Protein AF-A0A535WV19-F1 (afdb_monomer_lite)

Radius of gyration: 25.33 Å; chains: 1; bounding box: 98×72×49 Å

Foldseek 3Di:
DDDDDDDDDCPDPVVVVVVVVVVVVVCVVVCVVVVVVVVLLVVQLVQLVVLLVVVQVVVVPDDDDDDDDPDRQDWDPQLSVQSSVLLSLLLVQCVQCQPVVSLVVVQFQWQADPPDQKTKTARPVLLQDPCASPSNRFGIWMWGQDPVGTGTFKTKHFHNDAPDDHDCSNPVSWDWDKDQFFKAQPPPRHGYQGALGGPDDDPPRNHAHDVRTHGDIGGIMWMATSWDAVSGRTDPDGDSVCVVVRVVVVVVD

Secondary structure (DSSP, 8-state):
------------HHHHHHHHHHHHHHHHHHHHHHHHHHHHHHHHHHHHHHHHHHHHHHTT-SPP---S-----PPPHHHHHHHHHHHHHHHHHHGGGGSHHHHHHTT-EESS-TTSSEEEEE-GGGSSSS-TT-GGG-SEEEEEEETTEEEEEEEEEE-SSTT-PPP-TTGGGS--B--S-EEEETTT--EEEESS--SS--TT-SSS--TTEEEEPPPPEEEEESS--TT-TT-S---TTTHHHHHHHHTT-

pLDDT: mean 76.53, std 22.88, range [31.27, 98.69]

Sequence (253 aa):
MSGAAYSHLPIGSWSRRAFLAGFVVLIAVSGVSAGWAASIELSAQQRLIAADQHAVASTHQAPATGHAGSTPISVTAAQLEAAARLYEQTMAAVVTYRDLRAAVAAGYQPMEPPDLEIVHYVNRSYFGDADILKPQHVQSLIYYNSPKGPVLIGAMYIMPRWGMPGPEIGGALTSWHHHDDLCFDKKTNMVVAFAGLSIVDRPGWSRSCPPGTSKQDTPDMLHVWVIDNPNGPFDTDMDPADVPAIVANSARN

Structure (mmCIF, N/CA/C/O backbone):
data_AF-A0A535WV19-F1
#
_entry.id   AF-A0A535WV19-F1
#
loop_
_atom_site.group_PDB
_atom_site.id
_atom_site.type_symbol
_atom_site.label_atom_id
_atom_site.label_alt_id
_atom_site.label_comp_id
_atom_site.label_asym_id
_atom_site.label_entity_id
_atom_site.label_seq_id
_atom_site.pdbx_PDB_ins_code
_atom_site.Cartn_x
_atom_site.Cartn_y
_atom_site.Cartn_z
_atom_site.occupancy
_atom_site.B_iso_or_equiv
_atom_site.auth_seq_id
_atom_site.auth_comp_id
_atom_site.auth_asym_id
_atom_site.auth_atom_id
_atom_site.pdbx_PDB_model_num
ATOM 1 N N . MET A 1 1 ? -70.724 -39.597 30.070 1.00 40.59 1 MET A N 1
ATOM 2 C CA . MET A 1 1 ? -70.581 -38.837 28.806 1.00 40.59 1 MET A CA 1
ATOM 3 C C . MET A 1 1 ? -70.176 -37.431 29.232 1.00 40.59 1 MET A C 1
ATOM 5 O O . MET A 1 1 ? -70.927 -36.854 29.994 1.00 40.59 1 MET A O 1
ATOM 9 N N . SER A 1 2 ? -68.998 -36.866 28.992 1.00 39.97 2 SER A N 1
ATOM 10 C CA . SER A 1 2 ? -67.950 -37.098 27.999 1.00 39.97 2 SER A CA 1
ATOM 11 C C . SER A 1 2 ? -66.618 -36.606 28.589 1.00 39.97 2 SER A C 1
ATOM 13 O O . SER A 1 2 ? -66.600 -35.604 29.298 1.00 39.97 2 SER A O 1
ATOM 15 N N . GLY A 1 3 ? -65.522 -37.327 28.341 1.00 34.97 3 GLY A N 1
ATOM 16 C CA . GLY A 1 3 ? -64.183 -36.956 28.806 1.00 34.97 3 GLY A CA 1
ATOM 17 C C . GLY A 1 3 ? -63.540 -35.891 27.918 1.00 34.97 3 GLY A C 1
ATOM 18 O O . GLY A 1 3 ? -63.606 -35.984 26.694 1.00 34.97 3 GLY A O 1
ATOM 19 N N . ALA A 1 4 ? -62.901 -34.899 28.540 1.00 44.09 4 ALA A N 1
ATOM 20 C CA . ALA A 1 4 ? -61.990 -33.974 27.878 1.00 44.09 4 ALA A CA 1
ATOM 21 C C . ALA A 1 4 ? -60.609 -34.636 27.753 1.00 44.09 4 ALA A C 1
ATOM 23 O O . ALA A 1 4 ? -59.955 -34.929 28.754 1.00 44.09 4 ALA A O 1
ATOM 24 N N . ALA A 1 5 ? -60.179 -34.896 26.520 1.00 40.69 5 ALA A N 1
ATOM 25 C CA . ALA A 1 5 ? -58.838 -35.375 26.223 1.00 40.69 5 ALA A CA 1
ATOM 26 C C . ALA A 1 5 ? -57.856 -34.192 26.250 1.00 40.69 5 ALA A C 1
ATOM 28 O O . ALA A 1 5 ? -57.819 -33.385 25.325 1.00 40.69 5 ALA A O 1
ATOM 29 N N . TYR A 1 6 ? -57.051 -34.094 27.309 1.00 42.06 6 TYR A N 1
ATOM 30 C CA . TYR A 1 6 ? -55.829 -33.295 27.295 1.00 42.06 6 TYR A CA 1
ATOM 31 C C . TYR A 1 6 ? -54.696 -34.162 26.753 1.00 42.06 6 TYR A C 1
ATOM 33 O O . TYR A 1 6 ? -54.174 -35.018 27.464 1.00 42.06 6 TYR A O 1
ATOM 41 N N . SER A 1 7 ? -54.319 -33.943 25.497 1.00 42.56 7 SER A N 1
ATOM 42 C CA . SER A 1 7 ? -53.143 -34.549 24.872 1.00 42.56 7 SER A CA 1
ATOM 43 C C . SER A 1 7 ? -51.875 -33.983 25.514 1.00 42.56 7 SER A C 1
ATOM 45 O O . SER A 1 7 ? -51.453 -32.867 25.222 1.00 42.56 7 SER A O 1
ATOM 47 N N . HIS A 1 8 ? -51.264 -34.743 26.414 1.00 44.03 8 HIS A N 1
ATOM 48 C CA . HIS A 1 8 ? -49.944 -34.453 26.960 1.00 44.03 8 HIS A CA 1
ATOM 49 C C . HIS A 1 8 ? -48.899 -34.936 25.950 1.00 44.03 8 HIS A C 1
ATOM 51 O O . HIS A 1 8 ? -48.661 -36.132 25.805 1.00 44.03 8 HIS A O 1
ATOM 57 N N . LEU A 1 9 ? -48.289 -33.998 25.221 1.00 46.38 9 LEU A N 1
ATOM 58 C CA . LEU A 1 9 ? -47.102 -34.283 24.417 1.00 46.38 9 LEU A CA 1
ATOM 59 C C . LEU A 1 9 ? -45.943 -34.654 25.361 1.00 46.38 9 LEU A C 1
ATOM 61 O O . LEU A 1 9 ? -45.615 -33.854 26.244 1.00 46.38 9 LEU A O 1
ATOM 65 N N . PRO A 1 10 ? -45.279 -35.813 25.190 1.00 46.81 10 PRO A N 1
ATOM 66 C CA . PRO A 1 10 ? -44.112 -36.165 25.978 1.00 46.81 10 PRO A CA 1
ATOM 67 C C . PRO A 1 10 ? -42.907 -35.443 25.375 1.00 46.81 10 PRO A C 1
ATOM 69 O O . PRO A 1 10 ? -42.115 -36.015 24.630 1.00 46.81 10 PRO A O 1
ATOM 72 N N . ILE A 1 11 ? -42.764 -34.150 25.664 1.00 49.97 11 ILE A N 1
ATOM 73 C CA . ILE A 1 11 ? -41.527 -33.433 25.348 1.00 49.97 11 ILE A CA 1
ATOM 74 C C . ILE A 1 11 ? -40.492 -33.912 26.365 1.00 49.97 11 ILE A C 1
ATOM 76 O O . ILE A 1 11 ? -40.367 -33.374 27.466 1.00 49.97 11 ILE A O 1
ATOM 80 N N . GLY A 1 12 ? -39.799 -34.998 26.015 1.00 45.47 12 GLY A N 1
ATOM 81 C CA . GLY A 1 12 ? -38.768 -35.609 26.842 1.00 45.47 12 GLY A CA 1
ATOM 82 C C . GLY A 1 12 ? -37.718 -34.575 27.239 1.00 45.47 12 GLY A C 1
ATOM 83 O O . GLY A 1 12 ? -37.260 -33.790 26.405 1.00 45.47 12 GLY A O 1
ATOM 84 N N . SER A 1 13 ? -37.317 -34.586 28.511 1.00 53.62 13 SER A N 1
ATOM 85 C CA . SER A 1 13 ? -36.320 -33.684 29.115 1.00 53.62 13 SER A CA 1
ATOM 86 C C . SER A 1 13 ? -35.002 -33.586 28.329 1.00 53.62 13 SER A C 1
ATOM 88 O O . SER A 1 13 ? -34.291 -32.586 28.423 1.00 53.62 13 SER A O 1
ATOM 90 N N . TRP A 1 14 ? -34.712 -34.591 27.504 1.00 51.84 14 TRP A N 1
ATOM 91 C CA . TRP A 1 14 ? -33.588 -34.648 26.574 1.00 51.84 14 TRP A CA 1
ATOM 92 C C . TRP A 1 14 ? -33.659 -33.601 25.453 1.00 51.84 14 TRP A C 1
ATOM 94 O O . TRP A 1 14 ? -32.664 -32.941 25.165 1.00 51.84 14 TRP A O 1
ATOM 104 N N . SER A 1 15 ? -34.846 -33.367 24.886 1.00 46.47 15 SER A N 1
ATOM 105 C CA . SER A 1 15 ? -35.050 -32.361 23.833 1.00 46.47 15 SER A CA 1
ATOM 106 C C . SER A 1 15 ? -34.868 -30.933 24.366 1.00 46.47 15 SER A C 1
ATOM 108 O O . SER A 1 15 ? -34.185 -30.126 23.742 1.00 46.47 15 SER A O 1
ATOM 110 N N . ARG A 1 16 ? -35.343 -30.636 25.586 1.00 52.06 16 ARG A N 1
ATOM 111 C CA . ARG A 1 16 ? -35.094 -29.345 26.262 1.00 52.06 16 ARG A CA 1
ATOM 112 C C . ARG A 1 16 ? -33.609 -29.083 26.528 1.00 52.06 16 ARG A C 1
ATOM 114 O O . ARG A 1 16 ? -33.170 -27.946 26.395 1.00 52.06 16 ARG A O 1
ATOM 121 N N . ARG A 1 17 ? -32.832 -30.112 26.883 1.00 52.16 17 ARG A N 1
ATOM 122 C CA . ARG A 1 17 ? -31.381 -29.980 27.110 1.00 52.16 17 ARG A CA 1
ATOM 123 C C . ARG A 1 17 ? -30.605 -29.765 25.810 1.00 52.16 17 ARG A C 1
ATOM 125 O O . ARG A 1 17 ? -29.692 -28.949 25.801 1.00 52.16 17 ARG A O 1
ATOM 132 N N . ALA A 1 18 ? -31.002 -30.425 24.720 1.00 49.31 18 ALA A N 1
ATOM 133 C CA . ALA A 1 18 ? -30.397 -30.221 23.403 1.00 49.31 18 ALA A CA 1
ATOM 134 C C . ALA A 1 18 ? -30.664 -28.807 22.850 1.00 49.31 18 ALA A C 1
ATOM 136 O O . ALA A 1 18 ? -29.740 -28.159 22.362 1.00 49.31 18 ALA A O 1
ATOM 137 N N . PHE A 1 19 ? -31.888 -28.285 23.004 1.00 50.22 19 PHE A N 1
ATOM 138 C CA . PHE A 1 19 ? -32.216 -26.909 22.609 1.00 50.22 19 PHE A CA 1
ATOM 139 C C . PHE A 1 19 ? -31.490 -25.856 23.461 1.00 50.22 19 PHE A C 1
ATOM 141 O O . PHE A 1 19 ? -30.977 -24.885 22.913 1.00 50.22 19 PHE A O 1
ATOM 148 N N . LEU A 1 20 ? -31.383 -26.053 24.781 1.00 47.22 20 LEU A N 1
ATOM 149 C CA . LEU A 1 20 ? -30.646 -25.133 25.659 1.00 47.22 20 LEU A CA 1
ATOM 150 C C . LEU A 1 20 ? -29.132 -25.154 25.393 1.00 47.22 20 LEU A C 1
ATOM 152 O O . LEU A 1 20 ? -28.516 -24.094 25.373 1.00 47.22 20 LEU A O 1
ATOM 156 N N . ALA A 1 21 ? -28.534 -26.320 25.129 1.00 49.47 21 ALA A N 1
ATOM 157 C CA . ALA A 1 21 ? -27.118 -26.413 24.767 1.00 49.47 21 ALA A CA 1
ATOM 158 C C . ALA A 1 21 ? -26.826 -25.758 23.404 1.00 49.47 21 ALA A C 1
ATOM 160 O O . ALA A 1 21 ? -25.859 -25.010 23.284 1.00 49.47 21 ALA A O 1
ATOM 161 N N . GLY A 1 22 ? -27.690 -25.964 22.402 1.00 42.19 22 GLY A N 1
ATOM 162 C CA . GLY A 1 22 ? -27.565 -25.309 21.095 1.00 42.19 22 GLY A CA 1
ATOM 163 C C . GLY A 1 22 ? -27.702 -23.783 21.167 1.00 42.19 22 GLY A C 1
ATOM 164 O O . GLY A 1 22 ? -26.938 -23.068 20.523 1.00 42.19 22 GLY A O 1
ATOM 165 N N . PHE A 1 23 ? -28.617 -23.272 21.998 1.00 47.06 23 PHE A N 1
ATOM 166 C CA . PHE A 1 23 ? -28.815 -21.830 22.182 1.00 47.06 23 PHE A CA 1
ATOM 167 C C . PHE A 1 23 ? -27.664 -21.174 22.964 1.00 47.06 23 PHE A C 1
ATOM 169 O O . PHE A 1 23 ? -27.234 -20.080 22.615 1.00 47.06 23 PHE A O 1
ATOM 176 N N . VAL A 1 24 ? -27.105 -21.854 23.974 1.00 49.97 24 VAL A N 1
ATOM 177 C CA . VAL A 1 24 ? -25.932 -21.362 24.722 1.00 49.97 24 VAL A CA 1
ATOM 178 C C . VAL A 1 24 ? -24.674 -21.346 23.850 1.00 49.97 24 VAL A C 1
ATOM 180 O O . VAL A 1 24 ? -23.907 -20.390 23.927 1.00 49.97 24 VAL A O 1
ATOM 183 N N . VAL A 1 25 ? -24.480 -22.338 22.973 1.00 48.81 25 VAL A N 1
ATOM 184 C CA . VAL A 1 25 ? -23.368 -22.332 22.003 1.00 48.81 25 VAL A CA 1
ATOM 185 C C . VAL A 1 25 ? -23.534 -21.203 20.980 1.00 48.81 25 VAL A C 1
ATOM 187 O O . VAL A 1 25 ? -22.565 -20.505 20.702 1.00 48.81 25 VAL A O 1
ATOM 190 N N . LEU A 1 26 ? -24.748 -20.954 20.475 1.00 42.06 26 LEU A N 1
ATOM 191 C CA . LEU A 1 26 ? -25.014 -19.827 19.570 1.00 42.06 26 LEU A CA 1
ATOM 192 C C . LEU A 1 26 ? -24.778 -18.465 20.237 1.00 42.06 26 LEU A C 1
ATOM 194 O O . LEU A 1 26 ? -24.132 -17.619 19.627 1.00 42.06 26 LEU A O 1
ATOM 198 N N . ILE A 1 27 ? -25.221 -18.273 21.486 1.00 47.50 27 ILE A N 1
ATOM 199 C CA . ILE A 1 27 ? -24.971 -17.036 22.249 1.00 47.50 27 ILE A CA 1
ATOM 200 C C . ILE A 1 27 ? -23.475 -16.850 22.523 1.00 47.50 27 ILE A C 1
ATOM 202 O O . ILE A 1 27 ? -22.969 -15.735 22.415 1.00 47.50 27 ILE A O 1
ATOM 206 N N . ALA A 1 28 ? -22.755 -17.922 22.861 1.00 45.88 28 ALA A N 1
ATOM 207 C CA . ALA A 1 28 ? -21.318 -17.852 23.103 1.00 45.88 28 ALA A CA 1
ATOM 208 C C . ALA A 1 28 ? -20.550 -17.509 21.819 1.00 45.88 28 ALA A C 1
ATOM 210 O O . ALA A 1 28 ? -19.694 -16.633 21.845 1.00 45.88 28 ALA A O 1
ATOM 211 N N . VAL A 1 29 ? -20.893 -18.124 20.682 1.00 41.25 29 VAL A N 1
ATOM 212 C CA . VAL A 1 29 ? -20.266 -17.809 19.389 1.00 41.25 29 VAL A CA 1
ATOM 213 C C . VAL A 1 29 ? -20.592 -16.377 18.959 1.00 41.25 29 VAL A C 1
ATOM 215 O O . VAL A 1 29 ? -19.677 -15.642 18.605 1.00 41.25 29 VAL A O 1
ATOM 218 N N . SER A 1 30 ? -21.848 -15.926 19.070 1.00 46.84 30 SER A N 1
ATOM 219 C CA . SER A 1 30 ? -22.211 -14.543 18.733 1.00 46.84 30 SER A CA 1
ATOM 220 C C . SER A 1 30 ? -21.594 -13.519 19.684 1.00 46.84 30 SER A C 1
ATOM 222 O O . SER A 1 30 ? -21.212 -12.441 19.246 1.00 46.84 30 SER A O 1
ATOM 224 N N . GLY A 1 31 ? -21.479 -13.844 20.975 1.00 37.03 31 GLY A N 1
ATOM 225 C CA . GLY A 1 31 ? -20.869 -12.979 21.984 1.00 37.03 31 GLY A CA 1
ATOM 226 C C . GLY A 1 31 ? -19.357 -12.861 21.816 1.00 37.03 31 GLY A C 1
ATOM 227 O O . GLY A 1 31 ? -18.809 -11.779 21.996 1.00 37.03 31 GLY A O 1
ATOM 228 N N . VAL A 1 32 ? -18.69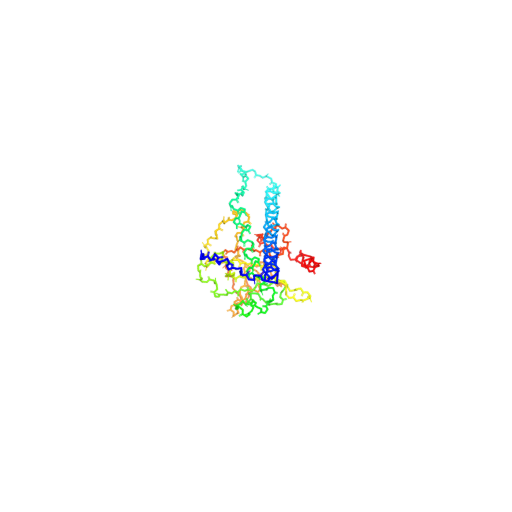0 -13.940 21.399 1.00 42.75 32 VAL A N 1
ATOM 229 C CA . VAL A 1 32 ? -17.279 -13.905 21.006 1.00 42.75 32 VAL A CA 1
ATOM 230 C C . VAL A 1 32 ? -17.132 -13.097 19.714 1.00 42.75 32 VAL A C 1
ATOM 232 O O . VAL A 1 32 ? -16.381 -12.137 19.709 1.00 42.75 32 VAL A O 1
ATOM 235 N N . SER A 1 33 ? -17.898 -13.351 18.652 1.00 42.03 33 SER A N 1
ATOM 236 C CA . SER A 1 33 ? -17.792 -12.556 17.415 1.00 42.03 33 SER A CA 1
ATOM 237 C C . SER A 1 33 ? -18.092 -11.064 17.618 1.00 42.03 33 SER A C 1
ATOM 239 O O . SER A 1 33 ? -17.344 -10.227 17.125 1.00 42.03 33 SER A O 1
ATOM 241 N N . ALA A 1 34 ? -19.140 -10.720 18.373 1.00 41.38 34 ALA A N 1
ATOM 242 C CA . ALA A 1 34 ? -19.488 -9.332 18.682 1.00 41.38 34 ALA A CA 1
ATOM 243 C C . ALA A 1 34 ? -18.487 -8.679 19.645 1.00 41.38 34 ALA A C 1
ATOM 245 O O . ALA A 1 34 ? -18.178 -7.504 19.494 1.00 41.38 34 ALA A O 1
ATOM 246 N N . GLY A 1 35 ? -17.953 -9.431 20.611 1.00 31.27 35 GLY A N 1
ATOM 247 C CA . GLY A 1 35 ? -16.924 -8.948 21.530 1.00 31.27 35 GLY A CA 1
ATOM 248 C C . GLY A 1 35 ? -15.586 -8.709 20.835 1.00 31.27 35 GLY A C 1
ATOM 249 O O . GLY A 1 35 ? -14.920 -7.724 21.132 1.00 31.27 35 GLY A O 1
ATOM 250 N N . TRP A 1 36 ? -15.216 -9.561 19.877 1.00 37.25 36 TRP A N 1
ATOM 251 C CA . TRP A 1 36 ? -14.055 -9.347 19.017 1.00 37.25 36 TRP A CA 1
ATOM 252 C C . TRP A 1 36 ? -14.283 -8.145 18.102 1.00 37.25 36 TRP A C 1
ATOM 254 O O . TRP A 1 36 ? -13.467 -7.240 18.133 1.00 37.25 36 TRP A O 1
ATOM 264 N N . ALA A 1 37 ? -15.410 -8.060 17.389 1.00 41.75 37 ALA A N 1
ATOM 265 C CA . ALA A 1 37 ? -15.728 -6.899 16.552 1.00 41.75 37 ALA A CA 1
ATOM 266 C C . ALA A 1 37 ? -15.704 -5.579 17.344 1.00 41.75 37 ALA A C 1
ATOM 268 O O . ALA A 1 37 ? -15.005 -4.655 16.954 1.00 41.75 37 ALA A O 1
ATOM 269 N N . ALA A 1 38 ? -16.356 -5.520 18.510 1.00 37.75 38 ALA A N 1
ATOM 270 C CA . ALA A 1 38 ? -16.349 -4.335 19.369 1.00 37.75 38 ALA A CA 1
ATOM 271 C C . ALA A 1 38 ? -14.953 -4.008 19.932 1.00 37.75 38 ALA A C 1
ATOM 273 O O . ALA A 1 38 ? -14.629 -2.844 20.151 1.00 37.75 38 ALA A O 1
ATOM 274 N N . SER A 1 39 ? -14.116 -5.021 20.179 1.00 37.19 39 SER A N 1
ATOM 275 C CA . SER A 1 39 ? -12.740 -4.820 20.653 1.00 37.19 39 SER A CA 1
ATOM 276 C C . SER A 1 39 ? -11.826 -4.310 19.541 1.00 37.19 39 SER A C 1
ATOM 278 O O . SER A 1 39 ? -10.978 -3.461 19.813 1.00 37.19 39 SER A O 1
ATOM 280 N N . ILE A 1 40 ? -11.999 -4.790 18.303 1.00 49.06 40 ILE A N 1
ATOM 281 C CA . ILE A 1 40 ? -11.241 -4.274 17.161 1.00 49.06 40 ILE A CA 1
ATOM 282 C C . ILE A 1 40 ? -11.731 -2.851 16.850 1.00 49.06 40 ILE A C 1
ATOM 284 O O . ILE A 1 40 ? -10.895 -1.954 16.837 1.00 49.06 40 ILE A O 1
ATOM 288 N N . GLU A 1 41 ? -13.049 -2.595 16.832 1.00 53.81 41 GLU A N 1
ATOM 289 C CA . GLU A 1 41 ? -13.636 -1.251 16.675 1.00 53.81 41 GLU A CA 1
ATOM 290 C C . GLU A 1 41 ? -13.100 -0.253 17.714 1.00 53.81 41 GLU A C 1
ATOM 292 O O . GLU A 1 41 ? -12.685 0.851 17.357 1.00 53.81 41 GLU A O 1
ATOM 297 N N . LEU A 1 42 ? -13.050 -0.637 18.995 1.00 52.00 42 LEU A N 1
ATOM 298 C CA . LEU A 1 42 ? -12.507 0.208 20.062 1.00 52.00 42 LEU A CA 1
ATOM 299 C C . LEU A 1 42 ? -10.998 0.436 19.889 1.00 52.00 42 LEU A C 1
ATOM 301 O O . LEU A 1 42 ? -10.517 1.550 20.094 1.00 52.00 42 LEU A O 1
ATOM 305 N N . SER A 1 43 ? -10.250 -0.593 19.480 1.00 54.41 43 SER A N 1
ATOM 306 C CA . SER A 1 43 ? -8.808 -0.488 19.240 1.00 54.41 43 SER A CA 1
ATOM 307 C C . SER A 1 43 ? -8.482 0.369 18.012 1.00 54.41 43 SER A C 1
ATOM 309 O O . SER A 1 43 ? -7.544 1.163 18.050 1.00 54.41 43 SER A O 1
ATOM 311 N N . ALA A 1 44 ? -9.287 0.276 16.951 1.00 55.50 44 ALA A N 1
ATOM 312 C CA . ALA A 1 44 ? -9.188 1.086 15.749 1.00 55.50 44 ALA A CA 1
ATOM 313 C C . ALA A 1 44 ? -9.540 2.540 16.067 1.00 55.50 44 ALA A C 1
ATOM 315 O O . ALA A 1 44 ? -8.779 3.439 15.722 1.00 55.50 44 ALA A O 1
ATOM 316 N N . GLN A 1 45 ? -10.621 2.785 16.815 1.00 58.00 45 GLN A N 1
ATOM 317 C CA . GLN A 1 45 ? -10.964 4.123 17.300 1.00 58.00 45 GLN A CA 1
ATOM 318 C C . GLN A 1 45 ? -9.852 4.717 18.166 1.00 58.00 45 GLN A C 1
ATOM 320 O O . GLN A 1 45 ? -9.472 5.863 17.954 1.00 58.00 45 GLN A O 1
ATOM 325 N N . GLN A 1 46 ? -9.278 3.956 19.101 1.00 60.09 46 GLN A N 1
ATOM 326 C CA . GLN A 1 46 ? -8.172 4.431 19.939 1.00 60.09 46 GLN A CA 1
ATOM 327 C C . GLN A 1 46 ? -6.913 4.749 19.124 1.00 60.09 46 GLN A C 1
ATOM 329 O O . GLN A 1 46 ? -6.267 5.761 19.385 1.00 60.09 46 GLN A O 1
ATOM 334 N N . ARG A 1 47 ? -6.584 3.936 18.115 1.00 60.50 47 ARG A N 1
ATOM 335 C CA . ARG A 1 47 ? -5.452 4.185 17.206 1.00 60.50 47 ARG A CA 1
ATOM 336 C C . ARG A 1 47 ? -5.679 5.394 16.312 1.00 60.50 47 ARG A C 1
ATOM 338 O O . ARG A 1 47 ? -4.750 6.157 16.093 1.00 60.50 47 ARG A O 1
ATOM 345 N N . LEU A 1 48 ? -6.901 5.594 15.829 1.00 61.25 48 LEU A N 1
ATOM 346 C CA . LEU A 1 48 ? -7.255 6.757 15.018 1.00 61.25 48 LEU A CA 1
ATOM 347 C C . LEU A 1 48 ? -7.299 8.039 15.852 1.00 61.25 48 LEU A C 1
ATOM 349 O O . LEU A 1 48 ? -6.878 9.082 15.373 1.00 61.25 48 LEU A O 1
ATOM 353 N N . ILE A 1 49 ? -7.726 7.965 17.114 1.00 58.72 49 ILE A N 1
ATOM 354 C CA . ILE A 1 49 ? -7.627 9.082 18.064 1.00 58.72 49 ILE A CA 1
ATOM 355 C C . ILE A 1 49 ? -6.156 9.393 18.379 1.00 58.72 49 ILE A C 1
ATOM 357 O O . ILE A 1 49 ? -5.784 10.559 18.461 1.00 58.72 49 ILE A O 1
ATOM 361 N N . ALA A 1 50 ? -5.300 8.377 18.526 1.00 59.66 50 ALA A N 1
ATOM 362 C CA . ALA A 1 50 ? -3.862 8.597 18.668 1.00 59.66 50 ALA A CA 1
ATOM 363 C C . ALA A 1 50 ? -3.266 9.233 17.396 1.00 59.66 50 ALA A C 1
ATOM 365 O O . ALA A 1 50 ? -2.510 10.195 17.495 1.00 59.66 50 ALA A O 1
ATOM 366 N N . ALA A 1 51 ? -3.659 8.770 16.206 1.00 55.81 51 ALA A N 1
ATOM 367 C CA . ALA A 1 51 ? -3.245 9.357 14.931 1.00 55.81 51 ALA A CA 1
ATOM 368 C C . ALA A 1 51 ? -3.729 10.811 14.765 1.00 55.81 51 ALA A C 1
ATOM 370 O O . ALA A 1 51 ? -2.961 11.646 14.301 1.00 55.81 51 ALA A O 1
ATOM 371 N N . ASP A 1 52 ? -4.943 11.153 15.213 1.00 54.25 52 ASP A N 1
ATOM 372 C CA . ASP A 1 52 ? -5.442 12.539 15.288 1.00 54.25 52 ASP A CA 1
ATOM 373 C C . ASP A 1 52 ? -4.533 13.407 16.177 1.00 54.25 52 ASP A C 1
ATOM 375 O O . ASP A 1 52 ? -4.099 14.487 15.777 1.00 54.25 52 ASP A O 1
ATOM 379 N N . GLN A 1 53 ? -4.127 12.896 17.344 1.00 50.50 53 GLN A N 1
ATOM 380 C CA . GLN A 1 53 ? -3.181 13.588 18.228 1.00 50.50 53 GLN A CA 1
ATOM 381 C C . GLN A 1 53 ? -1.795 13.776 17.585 1.00 50.50 53 GLN A C 1
ATOM 383 O O . GLN A 1 53 ? -1.172 14.824 17.776 1.00 50.50 53 GLN A O 1
ATOM 388 N N . HIS A 1 54 ? -1.327 12.804 16.796 1.00 48.78 54 HIS A N 1
ATOM 389 C CA . HIS A 1 54 ? -0.077 12.897 16.037 1.00 48.78 54 HIS A CA 1
ATOM 390 C C . HIS A 1 54 ? -0.175 13.865 14.848 1.00 48.78 54 HIS A C 1
ATOM 392 O O . HIS A 1 54 ? 0.729 14.676 14.661 1.00 48.78 54 HIS A O 1
ATOM 398 N N . ALA A 1 55 ? -1.280 13.866 14.099 1.00 44.69 55 ALA A N 1
ATOM 399 C CA . ALA A 1 55 ? -1.527 14.814 13.013 1.00 44.69 55 ALA A CA 1
ATOM 400 C C . ALA A 1 55 ? -1.555 16.264 13.527 1.00 44.69 55 ALA A C 1
ATOM 402 O O . ALA A 1 55 ? -0.944 17.150 12.927 1.00 44.69 55 ALA A O 1
ATOM 403 N N . VAL A 1 56 ? -2.173 16.503 14.690 1.00 42.34 56 VAL A N 1
ATOM 404 C CA . VAL A 1 56 ? -2.163 17.814 15.359 1.00 42.34 56 VAL A CA 1
ATOM 405 C C . VAL A 1 56 ? -0.746 18.198 15.811 1.00 42.34 56 VAL A C 1
ATOM 407 O O . VAL A 1 56 ? -0.340 19.347 15.616 1.00 42.34 56 VAL A O 1
ATOM 410 N N . ALA A 1 57 ? 0.045 17.256 16.340 1.00 38.06 57 ALA A N 1
ATOM 411 C CA . ALA A 1 57 ? 1.426 17.500 16.770 1.00 38.06 57 ALA A CA 1
ATOM 412 C C . ALA A 1 57 ? 2.397 17.802 15.609 1.00 38.06 57 ALA A C 1
ATOM 414 O O . ALA A 1 57 ? 3.238 18.694 15.738 1.00 38.06 57 ALA A O 1
ATOM 415 N N . SER A 1 58 ? 2.247 17.146 14.454 1.00 37.72 58 SER A N 1
ATOM 416 C CA . SER A 1 58 ? 3.062 17.386 13.248 1.00 37.72 58 SER A CA 1
ATOM 417 C C . SER A 1 58 ? 2.931 18.816 12.706 1.00 37.72 58 SER A C 1
ATOM 419 O O . SER A 1 58 ? 3.851 19.338 12.076 1.00 37.72 58 SER A O 1
ATOM 421 N N . THR A 1 59 ? 1.834 19.509 13.025 1.00 36.75 59 THR A N 1
ATOM 422 C CA . THR A 1 59 ? 1.628 20.932 12.699 1.00 36.75 59 THR A CA 1
ATOM 423 C C . THR A 1 59 ? 2.466 21.899 13.550 1.00 36.75 59 THR A C 1
ATOM 425 O O . THR A 1 59 ? 2.518 23.091 13.243 1.00 36.75 59 THR A O 1
ATOM 428 N N . HIS A 1 60 ? 3.138 21.429 14.608 1.00 34.44 60 HIS A N 1
ATOM 429 C CA . HIS A 1 60 ? 3.872 22.277 15.557 1.00 34.44 60 HIS A CA 1
ATOM 430 C C . HIS A 1 60 ? 5.406 22.241 15.426 1.00 34.44 60 HIS A C 1
ATOM 432 O O . HIS A 1 60 ? 6.085 22.889 16.224 1.00 34.44 60 HIS A O 1
ATOM 438 N N . GLN A 1 61 ? 5.971 21.577 14.407 1.00 33.53 61 GLN A N 1
ATOM 439 C CA . GLN A 1 61 ? 7.430 21.422 14.268 1.00 33.53 61 GLN A CA 1
ATOM 440 C C . GLN A 1 61 ? 8.074 22.117 13.051 1.00 33.53 61 GLN A C 1
ATOM 442 O O . GLN A 1 61 ? 9.181 21.759 12.654 1.00 33.53 61 GLN A O 1
ATOM 447 N N . ALA A 1 62 ? 7.444 23.154 12.490 1.00 31.89 62 ALA A N 1
ATOM 448 C CA . ALA A 1 62 ? 8.108 24.072 11.557 1.00 31.89 62 ALA A CA 1
ATOM 449 C C . ALA A 1 62 ? 8.451 25.401 12.267 1.00 31.89 62 ALA A C 1
ATOM 451 O O . ALA A 1 62 ? 7.564 25.994 12.889 1.00 31.89 62 ALA A O 1
ATOM 452 N N . PRO A 1 63 ? 9.695 25.923 12.190 1.00 36.16 63 PRO A N 1
ATOM 453 C CA . PRO A 1 63 ? 9.987 27.269 12.666 1.00 36.16 63 PRO A CA 1
ATOM 454 C C . PRO A 1 63 ? 9.217 28.278 11.810 1.00 36.16 63 PRO A C 1
ATOM 456 O O . PRO A 1 63 ? 9.345 28.310 10.587 1.00 36.16 63 PRO A O 1
ATOM 459 N N . ALA A 1 64 ? 8.405 29.091 12.476 1.00 42.38 64 ALA A N 1
ATOM 460 C CA . ALA A 1 64 ? 7.507 30.053 11.865 1.00 42.38 64 ALA A CA 1
ATOM 461 C C . ALA A 1 64 ? 8.239 31.139 11.053 1.00 42.38 64 ALA A C 1
ATOM 463 O O . ALA A 1 64 ? 8.974 31.957 11.606 1.00 42.38 64 ALA A O 1
ATOM 464 N N . THR A 1 65 ? 7.908 31.244 9.767 1.00 37.25 65 THR A N 1
ATOM 465 C CA . THR A 1 65 ? 7.782 32.534 9.078 1.00 37.25 65 THR A CA 1
ATOM 466 C C . THR A 1 65 ? 6.341 32.651 8.593 1.00 37.25 65 THR A C 1
ATOM 468 O O . THR A 1 65 ? 5.811 31.773 7.920 1.00 37.25 65 THR A O 1
ATOM 471 N N . GLY A 1 66 ? 5.657 33.681 9.089 1.00 39.12 66 GLY A N 1
ATOM 472 C CA . GLY A 1 66 ? 4.202 33.706 9.170 1.00 39.12 66 GLY A CA 1
ATOM 473 C C . GLY A 1 66 ? 3.463 33.720 7.836 1.00 39.12 66 GLY A C 1
ATOM 474 O O . GLY A 1 66 ? 3.864 34.410 6.911 1.00 39.12 66 GLY A O 1
ATOM 475 N N . HIS A 1 67 ? 2.309 33.055 7.822 1.00 33.88 67 HIS A N 1
ATOM 476 C CA . HIS A 1 67 ? 1.082 33.515 7.181 1.00 33.88 67 HIS A CA 1
ATOM 477 C C . HIS A 1 67 ? -0.132 32.859 7.867 1.00 33.88 67 HIS A C 1
ATOM 479 O O . HIS A 1 67 ? -0.090 31.704 8.268 1.00 33.88 67 HIS A O 1
ATOM 485 N N . ALA A 1 68 ? -1.163 33.683 8.062 1.00 38.94 68 ALA A N 1
ATOM 486 C CA . ALA A 1 68 ? -2.540 33.434 8.491 1.00 38.94 68 ALA A CA 1
ATOM 487 C C . ALA A 1 68 ? -3.006 31.986 8.780 1.00 38.94 68 ALA A C 1
ATOM 489 O O . ALA A 1 68 ? -3.115 31.164 7.881 1.00 38.94 68 ALA A O 1
ATOM 490 N N . GLY A 1 69 ? -3.472 31.778 10.019 1.00 39.41 69 GLY A N 1
ATOM 491 C CA . GLY A 1 69 ? -4.631 30.934 10.331 1.00 39.41 69 GLY A CA 1
ATOM 492 C C . GLY A 1 69 ? -4.505 29.442 10.033 1.00 39.41 69 GLY A C 1
ATOM 493 O O . GLY A 1 69 ? -5.202 28.933 9.160 1.00 39.41 69 GLY A O 1
ATOM 494 N N . SER A 1 70 ? -3.720 28.719 10.832 1.00 39.09 70 SER A N 1
ATOM 495 C CA . SER A 1 70 ? -3.842 27.263 10.933 1.00 39.09 70 SER A CA 1
ATOM 496 C C . SER A 1 70 ? -5.194 26.937 11.573 1.00 39.09 70 SER A C 1
ATOM 498 O O . SER A 1 70 ? -5.339 26.948 12.794 1.00 39.09 70 SER A O 1
ATOM 500 N N . THR A 1 71 ? -6.219 26.721 10.752 1.00 42.41 71 THR A N 1
ATOM 501 C CA . THR A 1 71 ? -7.461 26.112 11.235 1.00 42.41 71 THR A CA 1
ATOM 502 C C . THR A 1 71 ? -7.098 24.683 11.635 1.00 42.41 71 THR A C 1
ATOM 504 O O . THR A 1 71 ? -6.516 23.988 10.800 1.00 42.41 71 THR A O 1
ATOM 507 N N . PRO A 1 72 ? -7.362 24.238 12.877 1.00 51.34 72 PRO A N 1
ATOM 508 C CA . PRO A 1 72 ? -7.148 22.846 13.249 1.00 51.34 72 PRO A CA 1
ATOM 509 C C . PRO A 1 72 ? -7.877 21.967 12.238 1.00 51.34 72 PRO A C 1
ATOM 511 O O . PRO A 1 72 ? -9.067 22.182 11.991 1.00 51.34 72 PRO A O 1
ATOM 514 N N . ILE A 1 73 ? -7.170 21.021 11.623 1.00 60.97 73 ILE A N 1
ATOM 515 C CA . ILE A 1 73 ? -7.808 20.026 10.769 1.00 60.97 73 ILE A CA 1
ATOM 516 C C . ILE A 1 73 ? -8.659 19.164 11.699 1.00 60.97 73 ILE A C 1
ATOM 518 O O . ILE A 1 73 ? -8.145 18.306 12.403 1.00 60.97 73 ILE A O 1
ATOM 522 N N . SER A 1 74 ? -9.953 19.461 11.787 1.00 74.62 74 SER A N 1
ATOM 523 C CA . SER A 1 74 ? -10.857 18.739 12.674 1.00 74.62 74 SER A CA 1
ATOM 524 C C . SER A 1 74 ? -11.469 17.559 11.931 1.00 74.62 74 SER A C 1
ATOM 526 O O . SER A 1 74 ? -12.225 17.758 10.976 1.00 74.62 74 SER A O 1
ATOM 528 N N . VAL A 1 75 ? -11.178 16.345 12.390 1.00 86.88 75 VAL A N 1
ATOM 529 C CA . VAL A 1 75 ? -11.830 15.120 11.922 1.00 86.88 75 VAL A CA 1
ATOM 530 C C . VAL A 1 75 ? -13.248 15.063 12.491 1.00 86.88 75 VAL A C 1
ATOM 532 O O . VAL A 1 75 ? -13.461 15.171 13.699 1.00 86.88 75 VAL A O 1
ATOM 535 N N . THR A 1 76 ? -14.249 14.901 11.627 1.00 90.19 76 THR A N 1
ATOM 536 C CA . THR A 1 76 ? -15.641 14.733 12.069 1.00 90.19 76 THR A CA 1
ATOM 537 C C . THR A 1 76 ? -15.887 13.326 12.619 1.00 90.19 76 THR A C 1
ATOM 539 O O . THR A 1 76 ? -15.232 12.363 12.223 1.00 90.19 76 THR A O 1
ATOM 542 N N . ALA A 1 77 ? -16.900 13.162 13.475 1.00 90.88 77 ALA A N 1
ATOM 543 C CA . ALA A 1 77 ? -17.289 11.838 13.973 1.00 90.88 77 ALA A CA 1
ATOM 544 C C . ALA A 1 77 ? -17.643 10.855 12.838 1.00 90.88 77 ALA A C 1
ATOM 546 O O . ALA A 1 77 ? -17.303 9.679 12.917 1.00 90.88 77 ALA A O 1
ATOM 547 N N . ALA A 1 78 ? -18.271 11.344 11.762 1.00 92.38 78 ALA A N 1
ATOM 548 C CA . ALA A 1 78 ? -18.590 10.531 10.590 1.00 92.38 78 ALA A CA 1
ATOM 549 C C . ALA A 1 78 ? -17.329 10.075 9.836 1.00 92.38 78 ALA A C 1
ATOM 551 O O . ALA A 1 78 ? -17.268 8.933 9.39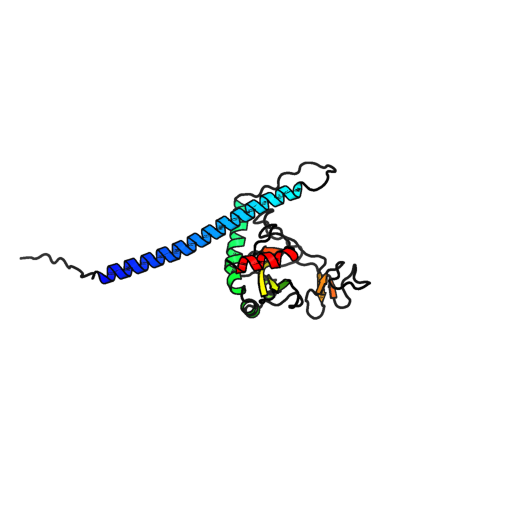1 1.00 92.38 78 ALA A O 1
ATOM 552 N N . GLN A 1 79 ? -16.315 10.940 9.728 1.00 93.69 79 GLN A N 1
ATOM 553 C CA . GLN A 1 79 ? -15.025 10.581 9.134 1.00 93.69 79 GLN A CA 1
ATOM 554 C C . GLN A 1 79 ? -14.273 9.555 9.983 1.00 93.69 79 GLN A C 1
ATOM 556 O O . GLN A 1 79 ? -13.758 8.577 9.447 1.00 93.69 79 GLN A O 1
ATOM 561 N N . LEU A 1 80 ? -14.263 9.730 11.308 1.00 91.81 80 LEU A N 1
ATOM 562 C CA . LEU A 1 80 ? -13.679 8.753 12.225 1.00 91.81 80 LEU A CA 1
ATOM 563 C C . LEU A 1 80 ? -14.375 7.388 12.107 1.00 91.81 80 LEU A C 1
ATOM 565 O O . LEU A 1 80 ? -13.704 6.363 12.009 1.00 91.81 80 LEU A O 1
ATOM 569 N N . GLU A 1 81 ? -15.712 7.367 12.073 1.00 94.50 81 GLU A N 1
ATOM 570 C CA . GLU A 1 81 ? -16.481 6.131 11.895 1.00 94.50 81 GLU A CA 1
ATOM 571 C C . GLU A 1 81 ? -16.198 5.475 10.536 1.00 94.50 81 GLU A C 1
ATOM 573 O O . GLU A 1 81 ? -16.005 4.261 10.463 1.00 94.50 81 GLU A O 1
ATOM 578 N N . ALA A 1 82 ? -16.144 6.256 9.455 1.00 95.62 82 ALA A N 1
ATOM 579 C CA . ALA A 1 82 ? -15.869 5.744 8.117 1.00 95.62 82 ALA A CA 1
ATOM 580 C C . ALA A 1 82 ? -14.445 5.179 7.991 1.00 95.62 82 ALA A C 1
ATOM 582 O O . ALA A 1 82 ? -14.275 4.096 7.428 1.00 95.62 82 ALA A O 1
ATOM 583 N N . ALA A 1 83 ? -13.441 5.857 8.556 1.00 95.56 83 ALA A N 1
ATOM 584 C CA . ALA A 1 83 ? -12.062 5.374 8.604 1.00 95.56 83 ALA A CA 1
ATOM 585 C C . ALA A 1 83 ? -11.951 4.076 9.420 1.00 95.56 83 ALA A C 1
ATOM 587 O O . ALA A 1 83 ? -11.382 3.096 8.939 1.00 95.56 83 ALA A O 1
ATOM 588 N N . ALA A 1 84 ? -12.564 4.023 10.609 1.00 95.69 84 ALA A N 1
ATOM 589 C CA . ALA A 1 84 ? -12.603 2.808 11.422 1.00 95.69 84 ALA A CA 1
ATOM 590 C C . ALA A 1 84 ? -13.278 1.653 10.665 1.00 95.69 84 ALA A C 1
ATOM 592 O O . ALA A 1 84 ? -12.734 0.556 10.580 1.00 95.69 84 ALA A O 1
ATOM 593 N N . ARG A 1 85 ? -14.422 1.910 10.022 1.00 97.56 85 ARG A N 1
ATOM 594 C CA . ARG A 1 85 ? -15.142 0.905 9.231 1.00 97.56 85 ARG A CA 1
ATOM 595 C C . ARG A 1 85 ? -14.312 0.384 8.058 1.00 97.56 85 ARG A C 1
ATOM 597 O O . ARG A 1 85 ? -14.307 -0.824 7.827 1.00 97.56 85 ARG A O 1
ATOM 604 N N . LEU A 1 86 ? -13.621 1.260 7.324 1.00 97.75 86 LEU A N 1
ATOM 605 C CA . LEU A 1 86 ? -12.735 0.840 6.238 1.00 97.75 86 LEU A CA 1
ATOM 606 C C . LEU A 1 86 ? -11.608 -0.049 6.771 1.00 97.75 86 LEU A C 1
ATOM 608 O O . LEU A 1 86 ? -11.335 -1.095 6.182 1.00 97.75 86 LEU A O 1
ATOM 612 N N . TYR A 1 87 ? -10.987 0.337 7.887 1.00 97.38 87 TYR A N 1
ATOM 613 C CA . TYR A 1 87 ? -9.925 -0.437 8.525 1.00 97.38 87 TYR A CA 1
ATOM 614 C C . TYR A 1 87 ? -10.397 -1.849 8.893 1.00 97.38 87 TYR A C 1
ATOM 616 O O . TYR A 1 87 ? -9.828 -2.832 8.417 1.00 97.38 87 TYR A O 1
ATOM 624 N N . GLU A 1 88 ? -11.497 -1.955 9.644 1.00 96.81 88 GLU A N 1
ATOM 625 C CA . GLU A 1 88 ? -12.086 -3.231 10.073 1.00 96.81 88 GLU A CA 1
ATOM 626 C C . GLU A 1 88 ? -12.412 -4.152 8.899 1.00 96.81 88 GLU A C 1
ATOM 628 O O . GLU A 1 88 ? -12.069 -5.337 8.879 1.00 96.81 88 GLU A O 1
ATOM 633 N N . GLN A 1 89 ? -13.078 -3.605 7.882 1.00 98.12 89 GLN A N 1
ATOM 634 C CA . GLN A 1 89 ? -13.483 -4.397 6.730 1.00 98.12 89 GLN A CA 1
ATOM 635 C C . GLN A 1 89 ? -12.280 -4.835 5.895 1.00 98.12 89 GLN A C 1
ATOM 637 O O . GLN A 1 89 ? -12.287 -5.950 5.371 1.00 98.12 89 GLN A O 1
ATOM 642 N N . THR A 1 90 ? -11.245 -3.995 5.795 1.00 98.31 90 THR A N 1
ATOM 643 C CA . THR A 1 90 ? -9.991 -4.349 5.120 1.00 98.31 90 THR A CA 1
ATOM 644 C C . THR A 1 90 ? -9.303 -5.485 5.868 1.00 98.31 90 THR A C 1
ATOM 646 O O . THR A 1 90 ? -9.022 -6.515 5.261 1.00 98.31 90 THR A O 1
ATOM 649 N N . MET A 1 91 ? -9.134 -5.359 7.189 1.00 97.25 91 MET A N 1
ATOM 650 C CA . MET A 1 91 ? -8.568 -6.398 8.059 1.00 97.25 91 MET A CA 1
ATOM 651 C C . MET A 1 91 ? -9.281 -7.742 7.887 1.00 97.25 91 MET A C 1
ATOM 653 O O . MET A 1 91 ? -8.639 -8.776 7.681 1.00 97.25 91 MET A O 1
ATOM 657 N N . ALA A 1 92 ? -10.616 -7.728 7.929 1.00 97.62 92 ALA A N 1
ATOM 658 C CA . ALA A 1 92 ? -11.428 -8.926 7.768 1.00 97.62 92 ALA A CA 1
ATOM 659 C C . ALA A 1 92 ? -11.286 -9.549 6.371 1.00 97.62 92 ALA A C 1
ATOM 661 O O . ALA A 1 92 ? -11.230 -10.772 6.246 1.00 97.62 92 ALA A O 1
ATOM 662 N N . ALA A 1 93 ? -11.213 -8.731 5.319 1.00 97.56 93 ALA A N 1
ATOM 663 C CA . ALA A 1 93 ? -11.135 -9.219 3.948 1.00 97.56 93 ALA A CA 1
ATOM 664 C C . ALA A 1 93 ? -9.757 -9.796 3.593 1.00 97.56 93 ALA A C 1
ATOM 666 O O . ALA A 1 93 ? -9.678 -10.802 2.887 1.00 97.56 93 ALA A O 1
ATOM 667 N N . VAL A 1 94 ? -8.672 -9.205 4.103 1.00 98.06 94 VAL A N 1
ATOM 668 C CA . VAL A 1 94 ? -7.307 -9.629 3.749 1.00 98.06 94 VAL A CA 1
ATOM 669 C C . VAL A 1 94 ? -6.752 -10.735 4.645 1.00 98.06 94 VAL A C 1
ATOM 671 O O . VAL A 1 94 ? -5.673 -11.257 4.373 1.00 98.06 94 VAL A O 1
ATOM 674 N N . VAL A 1 95 ? -7.487 -11.168 5.677 1.00 96.75 95 VAL A N 1
ATOM 675 C CA . VAL A 1 95 ? -7.028 -12.212 6.614 1.00 96.75 95 VAL A CA 1
ATOM 676 C C . VAL A 1 95 ? -6.648 -13.519 5.910 1.00 96.75 95 VAL A C 1
ATOM 678 O O . VAL A 1 95 ? -5.687 -14.181 6.305 1.00 96.75 95 VAL A O 1
ATOM 681 N N . THR A 1 96 ? -7.351 -13.872 4.828 1.00 96.25 96 T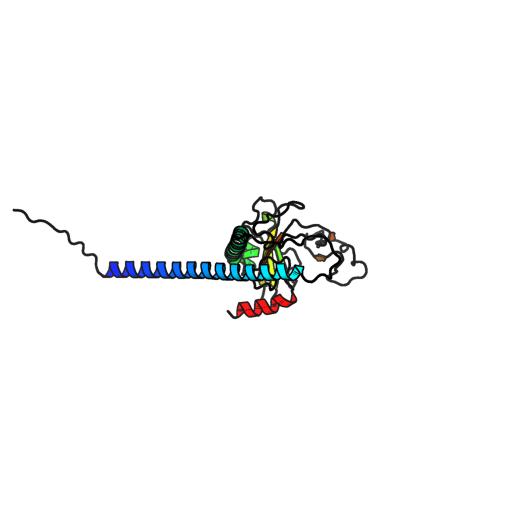HR A N 1
ATOM 682 C CA . THR A 1 96 ? -7.052 -15.070 4.028 1.00 96.25 96 THR A CA 1
ATOM 683 C C . THR A 1 96 ? -5.711 -14.971 3.301 1.00 96.25 96 THR A C 1
ATOM 685 O O . THR A 1 96 ? -5.107 -15.996 2.996 1.00 96.25 96 THR A O 1
ATOM 688 N N . TYR A 1 97 ? -5.233 -13.754 3.042 1.00 98.44 97 TYR A N 1
ATOM 689 C CA . TYR A 1 97 ? -3.976 -13.480 2.355 1.00 98.44 97 TYR A CA 1
ATOM 690 C C . TYR A 1 97 ? -2.781 -13.401 3.306 1.00 98.44 97 TYR A C 1
ATOM 692 O O . TYR A 1 97 ? -1.663 -13.153 2.868 1.00 98.44 97 TYR A O 1
ATOM 700 N N . ARG A 1 98 ? -2.961 -13.696 4.601 1.00 96.75 98 ARG A N 1
ATOM 701 C CA . ARG A 1 98 ? -1.820 -13.975 5.490 1.00 96.75 98 ARG A CA 1
ATOM 702 C C . ARG A 1 98 ? -0.941 -15.109 4.948 1.00 96.75 98 ARG A C 1
ATOM 704 O O . ARG A 1 98 ? 0.267 -15.080 5.149 1.00 96.75 98 ARG A O 1
ATOM 711 N N . ASP A 1 99 ? -1.530 -16.076 4.238 1.00 97.00 99 ASP A N 1
ATOM 712 C CA . ASP A 1 99 ? -0.779 -17.013 3.399 1.00 97.00 99 ASP A CA 1
ATOM 713 C C . ASP A 1 99 ? -0.540 -16.379 2.023 1.00 97.00 99 ASP A C 1
ATOM 715 O O . ASP A 1 99 ? -1.468 -16.239 1.222 1.00 97.00 99 ASP A O 1
ATOM 719 N N . LEU A 1 100 ? 0.716 -16.041 1.722 1.00 97.88 100 LEU A N 1
ATOM 720 C CA . LEU A 1 100 ? 1.098 -15.483 0.424 1.00 97.88 100 LEU A CA 1
ATOM 721 C C . LEU A 1 100 ? 0.659 -16.378 -0.748 1.00 97.88 100 LEU A C 1
ATOM 723 O O . LEU A 1 100 ? 0.298 -15.879 -1.812 1.00 97.88 100 LEU A O 1
ATOM 727 N N . ARG A 1 101 ? 0.617 -17.705 -0.573 1.00 98.06 101 ARG A N 1
ATOM 728 C CA . ARG A 1 101 ? 0.163 -18.613 -1.638 1.00 98.06 101 ARG A CA 1
ATOM 729 C C . ARG A 1 101 ? -1.312 -18.411 -1.965 1.00 98.06 101 ARG A C 1
ATOM 731 O O . ARG A 1 101 ? -1.687 -18.580 -3.121 1.00 98.06 101 ARG A O 1
ATOM 738 N N . ALA A 1 102 ? -2.134 -18.041 -0.982 1.00 98.44 102 ALA A N 1
ATOM 739 C CA . ALA A 1 102 ? -3.536 -17.710 -1.215 1.00 98.44 102 ALA A CA 1
ATOM 740 C C . ALA A 1 102 ? -3.668 -16.419 -2.034 1.00 98.44 102 ALA A C 1
ATOM 742 O O . ALA A 1 102 ? -4.493 -16.365 -2.942 1.00 98.44 102 ALA A O 1
ATOM 743 N N . ALA A 1 103 ? -2.818 -15.417 -1.780 1.00 98.38 103 ALA A N 1
ATOM 744 C CA . ALA A 1 103 ? -2.773 -14.199 -2.589 1.00 98.38 103 ALA A CA 1
ATOM 745 C C . ALA A 1 103 ? -2.336 -14.498 -4.031 1.00 98.38 103 ALA A C 1
ATOM 747 O O . ALA A 1 103 ? -3.022 -14.126 -4.981 1.00 98.38 103 ALA A O 1
ATOM 748 N N . VAL A 1 104 ? -1.257 -15.260 -4.216 1.00 98.38 104 VAL A N 1
ATOM 749 C CA . VAL A 1 104 ? -0.800 -15.662 -5.557 1.00 98.38 104 VAL A CA 1
ATOM 750 C C . VAL A 1 104 ? -1.873 -16.470 -6.295 1.00 98.38 104 VAL A C 1
ATOM 752 O O . VAL A 1 104 ? -2.132 -16.221 -7.472 1.00 98.38 104 VAL A O 1
ATOM 755 N N . ALA A 1 105 ? -2.557 -17.392 -5.610 1.00 98.31 105 ALA A N 1
ATOM 756 C CA . ALA A 1 105 ? -3.667 -18.154 -6.183 1.00 98.31 105 ALA A CA 1
ATOM 757 C C . ALA A 1 105 ? -4.874 -17.273 -6.557 1.00 98.31 105 ALA A C 1
ATOM 759 O O . ALA A 1 105 ? -5.578 -17.584 -7.515 1.00 98.31 105 ALA A O 1
ATOM 760 N N . ALA A 1 106 ? -5.091 -16.168 -5.839 1.00 97.62 106 ALA A N 1
ATOM 761 C CA . ALA A 1 106 ? -6.115 -15.170 -6.142 1.00 97.62 106 ALA A CA 1
ATOM 762 C C . ALA A 1 106 ? -5.706 -14.178 -7.252 1.00 97.62 106 ALA A C 1
ATOM 764 O O . ALA A 1 106 ? -6.492 -13.303 -7.610 1.00 97.62 106 ALA A O 1
ATOM 765 N N . GLY A 1 107 ? -4.505 -14.320 -7.827 1.00 97.75 107 GLY A N 1
ATOM 766 C CA . GLY A 1 107 ? -4.037 -13.522 -8.962 1.00 97.75 107 GLY A CA 1
ATOM 767 C C . GLY A 1 107 ? -3.160 -12.326 -8.593 1.00 97.75 107 GLY A C 1
ATOM 768 O O . GLY A 1 107 ? -2.802 -11.551 -9.480 1.00 97.75 107 GLY A O 1
ATOM 769 N N . TYR A 1 108 ? -2.777 -12.179 -7.323 1.00 98.31 108 TYR A N 1
ATOM 770 C CA . TYR A 1 108 ? -1.815 -11.160 -6.923 1.00 98.31 108 TYR A CA 1
ATOM 771 C C . TYR A 1 108 ? -0.397 -11.536 -7.383 1.00 98.31 108 TYR A C 1
ATOM 773 O O . TYR A 1 108 ? 0.055 -12.669 -7.204 1.00 98.31 108 TYR A O 1
ATOM 781 N N . GLN A 1 109 ? 0.318 -10.580 -7.972 1.00 97.56 109 GLN A N 1
ATOM 782 C CA . GLN A 1 109 ? 1.675 -10.750 -8.500 1.00 97.56 109 GLN A CA 1
ATOM 783 C C . GLN A 1 109 ? 2.603 -9.670 -7.944 1.00 97.56 109 GLN A C 1
ATOM 785 O O . GLN A 1 109 ? 2.145 -8.547 -7.741 1.00 97.56 109 GLN A O 1
ATOM 790 N N . PRO A 1 110 ? 3.893 -9.969 -7.723 1.00 96.81 110 PRO A N 1
ATOM 791 C CA . PRO A 1 110 ? 4.816 -8.989 -7.173 1.00 96.81 110 PRO A CA 1
ATOM 792 C C . PRO A 1 110 ? 5.012 -7.815 -8.144 1.00 96.81 110 PRO A C 1
ATOM 794 O O . PRO A 1 110 ? 5.153 -8.004 -9.358 1.00 96.81 110 PRO A O 1
ATOM 797 N N . MET A 1 111 ? 4.989 -6.605 -7.595 1.00 94.69 111 MET A N 1
ATOM 798 C CA . MET A 1 111 ? 5.241 -5.351 -8.296 1.00 94.69 111 MET A CA 1
ATOM 799 C C . MET A 1 111 ? 6.735 -5.015 -8.301 1.00 94.69 111 MET A C 1
ATOM 801 O O . MET A 1 111 ? 7.225 -4.441 -9.267 1.00 94.69 111 MET A O 1
ATOM 805 N N . GLU A 1 112 ? 7.467 -5.430 -7.273 1.00 93.50 112 GLU A N 1
ATOM 806 C CA . GLU A 1 112 ? 8.921 -5.341 -7.144 1.00 93.50 112 GLU A CA 1
ATOM 807 C C . GLU A 1 112 ? 9.583 -6.729 -7.276 1.00 93.50 112 GLU A C 1
ATOM 809 O O . GLU A 1 112 ? 8.891 -7.753 -7.290 1.00 93.50 112 GLU A O 1
ATOM 814 N N . PRO A 1 113 ? 10.926 -6.822 -7.356 1.00 92.81 113 PRO A N 1
ATOM 815 C CA . PRO A 1 113 ? 11.620 -8.085 -7.125 1.00 92.81 113 PRO A CA 1
ATOM 816 C C . PRO A 1 113 ? 11.178 -8.736 -5.796 1.00 92.81 113 PRO A C 1
ATOM 818 O O . PRO A 1 113 ? 11.194 -8.081 -4.753 1.00 92.81 113 PRO A O 1
ATOM 821 N N . PRO A 1 114 ? 10.760 -10.015 -5.803 1.00 92.88 114 PRO A N 1
ATOM 822 C CA . PRO A 1 114 ? 10.098 -10.636 -4.654 1.00 92.88 114 PRO A CA 1
ATOM 823 C C . PRO A 1 114 ? 11.031 -10.936 -3.471 1.00 92.88 114 PRO A C 1
ATOM 825 O O . PRO A 1 114 ? 10.553 -11.382 -2.430 1.00 92.88 114 PRO A O 1
ATOM 828 N N . ASP A 1 115 ? 12.340 -10.743 -3.635 1.00 91.62 115 ASP A N 1
ATOM 829 C CA . ASP A 1 115 ? 13.384 -10.918 -2.625 1.00 91.62 115 ASP A CA 1
ATOM 830 C C . ASP A 1 115 ? 13.695 -9.643 -1.824 1.00 91.62 115 ASP A C 1
ATOM 832 O O . ASP A 1 115 ? 14.486 -9.703 -0.882 1.00 91.62 115 ASP A O 1
ATOM 836 N N . LEU A 1 116 ? 13.065 -8.507 -2.150 1.00 91.19 116 LEU A N 1
ATOM 837 C CA . LEU A 1 116 ? 13.166 -7.297 -1.332 1.00 91.19 116 LEU A CA 1
ATOM 838 C C . LEU A 1 116 ? 12.523 -7.491 0.045 1.00 91.19 116 LEU A C 1
ATOM 840 O O . LEU A 1 116 ? 11.678 -8.359 0.248 1.00 91.19 116 LEU A O 1
ATOM 844 N N . GLU A 1 117 ? 12.926 -6.668 1.009 1.00 92.88 117 GLU A N 1
ATOM 845 C CA . GLU A 1 117 ? 12.434 -6.759 2.386 1.00 92.88 117 GLU A CA 1
ATOM 846 C C . GLU A 1 117 ? 10.926 -6.497 2.491 1.00 92.88 117 GLU A C 1
ATOM 848 O O . GLU A 1 117 ? 10.225 -7.219 3.199 1.00 92.88 117 GLU A O 1
ATOM 853 N N . ILE A 1 118 ? 10.427 -5.506 1.752 1.00 94.25 118 ILE A N 1
ATOM 854 C CA . ILE A 1 118 ? 9.004 -5.192 1.629 1.00 94.25 118 ILE A CA 1
ATOM 855 C C . ILE A 1 118 ? 8.624 -5.285 0.153 1.00 94.25 118 ILE A C 1
ATOM 857 O O . ILE A 1 118 ? 9.325 -4.748 -0.705 1.00 94.25 118 ILE A O 1
ATOM 861 N N . VAL A 1 119 ? 7.530 -5.988 -0.140 1.00 96.06 119 VAL A N 1
ATOM 862 C CA . VAL A 1 119 ? 7.066 -6.240 -1.510 1.00 96.06 119 VAL A CA 1
ATOM 863 C C . VAL A 1 119 ? 5.561 -6.030 -1.603 1.00 96.06 119 VAL A C 1
ATOM 865 O O . VAL A 1 119 ? 4.793 -6.590 -0.813 1.00 96.06 119 VAL A O 1
ATOM 868 N N . HIS A 1 120 ? 5.138 -5.284 -2.617 1.00 97.69 120 HIS A N 1
ATOM 869 C CA . HIS A 1 120 ? 3.749 -5.144 -3.013 1.00 97.69 120 HIS A CA 1
ATOM 870 C C . HIS A 1 120 ? 3.374 -6.267 -3.973 1.00 97.69 120 HIS A C 1
ATOM 872 O O . HIS A 1 120 ? 3.987 -6.478 -5.017 1.00 97.69 120 HIS A O 1
ATOM 878 N N . TYR A 1 121 ? 2.312 -6.980 -3.643 1.00 98.38 121 TYR A N 1
ATOM 879 C CA . TYR A 1 121 ? 1.664 -7.942 -4.512 1.00 98.38 121 TYR A CA 1
ATOM 880 C C . TYR A 1 121 ? 0.375 -7.311 -5.024 1.00 98.38 121 TYR A C 1
ATOM 882 O O . TYR A 1 121 ? -0.565 -7.105 -4.262 1.00 98.38 121 TYR A O 1
ATOM 890 N N . VAL A 1 122 ? 0.329 -6.997 -6.316 1.00 97.19 122 VAL A N 1
ATOM 891 C CA . VAL A 1 122 ? -0.781 -6.292 -6.966 1.00 97.19 122 VAL A CA 1
ATOM 892 C C . VAL A 1 122 ? -1.664 -7.252 -7.750 1.00 97.19 122 VAL A C 1
ATOM 894 O O . VAL A 1 122 ? -1.173 -8.150 -8.437 1.00 97.19 122 VAL A O 1
ATOM 897 N N . ASN A 1 123 ? -2.977 -7.041 -7.707 1.00 96.75 123 ASN A N 1
ATOM 898 C CA . ASN A 1 123 ? -3.910 -7.711 -8.604 1.00 96.75 123 ASN A CA 1
ATOM 899 C C . ASN A 1 123 ? -4.283 -6.760 -9.743 1.00 96.75 123 ASN A C 1
ATOM 901 O O . ASN A 1 123 ? -5.192 -5.942 -9.633 1.00 96.75 123 ASN A O 1
ATOM 905 N N . ARG A 1 124 ? -3.578 -6.876 -10.872 1.00 90.75 124 ARG A N 1
ATOM 906 C CA . ARG A 1 124 ? -3.766 -5.982 -12.030 1.00 90.75 124 ARG A CA 1
ATOM 907 C C . ARG A 1 124 ? -5.164 -6.065 -12.647 1.00 90.75 124 ARG A C 1
ATOM 909 O O . ARG A 1 124 ? -5.561 -5.139 -13.348 1.00 90.75 124 ARG A O 1
ATOM 916 N N . SER A 1 125 ? -5.914 -7.144 -12.397 1.00 92.62 125 SER A N 1
ATOM 917 C CA . SER A 1 125 ? -7.305 -7.235 -12.859 1.00 92.62 125 SER A CA 1
ATOM 918 C C . SER A 1 125 ? -8.227 -6.232 -12.155 1.00 92.62 125 SER A C 1
ATOM 920 O O . SER A 1 125 ? -9.267 -5.898 -12.712 1.00 92.62 125 SER A O 1
ATOM 922 N N . TYR A 1 126 ? -7.801 -5.706 -11.000 1.00 93.88 126 TYR A N 1
ATOM 923 C CA . TYR A 1 126 ? -8.570 -4.802 -10.141 1.00 93.88 126 TYR A CA 1
ATOM 924 C C . TYR A 1 126 ? -8.281 -3.310 -10.405 1.00 93.88 126 TYR A C 1
ATOM 926 O O . TYR A 1 126 ? -8.754 -2.429 -9.696 1.00 93.88 126 TYR A O 1
ATOM 934 N N . PHE A 1 127 ? -7.420 -2.995 -11.382 1.00 85.00 127 PHE A N 1
ATOM 935 C CA . PHE A 1 127 ? -6.981 -1.614 -11.646 1.00 85.00 127 PHE A CA 1
ATOM 936 C C . PHE A 1 127 ? -7.923 -0.876 -12.609 1.00 85.00 127 PHE A C 1
ATOM 938 O O . PHE A 1 127 ? -7.897 0.347 -12.693 1.00 85.00 127 PHE A O 1
ATOM 945 N N . GLY A 1 128 ? -8.712 -1.614 -13.396 1.00 78.06 128 GLY A N 1
ATOM 946 C CA . GLY A 1 128 ? -9.567 -1.052 -14.446 1.00 78.06 128 GLY A CA 1
ATOM 947 C C . GLY A 1 128 ? -11.044 -0.927 -14.076 1.00 78.06 128 GLY A C 1
ATOM 948 O O . GLY A 1 128 ? -11.823 -0.432 -14.894 1.00 78.06 128 GLY A O 1
ATOM 949 N N . ASP A 1 129 ? -11.441 -1.413 -12.902 1.00 77.62 129 ASP A N 1
ATOM 950 C CA . ASP A 1 129 ? -12.827 -1.387 -12.444 1.00 77.62 129 ASP A CA 1
ATOM 951 C C . ASP A 1 129 ? -13.187 -0.069 -11.731 1.00 77.62 129 ASP A C 1
ATOM 953 O O . ASP A 1 129 ? -12.415 0.888 -11.689 1.00 77.62 129 ASP A O 1
ATOM 957 N N . ALA A 1 130 ? -14.427 0.008 -11.246 1.00 78.19 130 ALA A N 1
ATOM 958 C CA . ALA A 1 130 ? -14.946 1.142 -10.486 1.00 78.19 130 ALA A CA 1
ATOM 959 C C . ALA A 1 130 ? -15.015 0.853 -8.972 1.00 78.19 130 ALA A C 1
ATOM 961 O O . ALA A 1 130 ? -15.668 1.598 -8.239 1.00 78.19 130 ALA A O 1
ATOM 962 N N . ASP A 1 131 ? -14.388 -0.230 -8.501 1.00 89.38 131 ASP A N 1
ATOM 963 C CA . ASP A 1 131 ? -14.443 -0.684 -7.113 1.00 89.38 131 ASP A CA 1
ATOM 964 C C . ASP A 1 131 ? -13.432 0.103 -6.250 1.00 89.38 131 ASP A C 1
ATOM 966 O O . ASP A 1 131 ? -12.386 -0.390 -5.825 1.00 89.38 131 ASP A O 1
ATOM 970 N N . ILE A 1 132 ? -13.771 1.362 -5.963 1.00 94.44 132 ILE A N 1
ATOM 971 C CA . ILE A 1 132 ? -12.996 2.247 -5.083 1.00 94.44 132 ILE A CA 1
ATOM 972 C C . ILE A 1 132 ? -13.320 1.928 -3.617 1.00 94.44 132 ILE A C 1
ATOM 974 O O . ILE A 1 132 ? -14.490 1.904 -3.232 1.00 94.44 132 ILE A O 1
ATOM 978 N N . LEU A 1 133 ? -12.284 1.721 -2.793 1.00 95.81 133 LEU A N 1
ATOM 979 C CA . LEU A 1 133 ? -12.403 1.391 -1.363 1.00 95.81 133 LEU A CA 1
ATOM 980 C C . LEU A 1 133 ? -13.331 0.197 -1.083 1.00 95.81 133 LEU A C 1
ATOM 982 O O . LEU A 1 133 ? -14.119 0.215 -0.138 1.00 95.81 133 LEU A O 1
ATOM 986 N N . LYS A 1 134 ? -13.246 -0.850 -1.911 1.00 96.81 134 LYS A N 1
ATOM 987 C CA . LYS A 1 134 ? -13.998 -2.096 -1.732 1.00 96.81 134 LYS A CA 1
ATOM 988 C C . LYS A 1 134 ? -13.124 -3.157 -1.055 1.00 96.81 134 LYS A C 1
ATOM 990 O O . LYS A 1 134 ? -12.263 -3.736 -1.716 1.00 96.81 134 LYS A O 1
ATOM 995 N N . PRO A 1 135 ? -13.363 -3.499 0.221 1.00 96.50 135 PRO A N 1
ATOM 996 C CA . PRO A 1 135 ? -12.464 -4.376 0.973 1.00 96.50 135 PRO A CA 1
ATOM 997 C C . PRO A 1 135 ? -12.328 -5.789 0.412 1.00 96.50 135 PRO A C 1
ATOM 999 O O . PRO A 1 135 ? -11.286 -6.413 0.544 1.00 96.50 135 PRO A O 1
ATOM 1002 N N . GLN A 1 136 ? -13.347 -6.306 -0.274 1.00 95.12 136 GLN A N 1
ATOM 1003 C CA . GLN A 1 136 ? -13.275 -7.624 -0.918 1.00 95.12 136 GLN A CA 1
ATOM 1004 C C . GLN A 1 136 ? -12.517 -7.596 -2.260 1.00 95.12 136 GLN A C 1
ATOM 1006 O O . GLN A 1 136 ? -12.439 -8.618 -2.938 1.00 95.12 136 GLN A O 1
ATOM 1011 N N . HIS A 1 137 ? -11.996 -6.433 -2.656 1.00 95.31 137 HIS A N 1
ATOM 1012 C CA . HIS A 1 137 ? -11.405 -6.160 -3.962 1.00 95.31 137 HIS A CA 1
ATOM 1013 C C . HIS A 1 137 ? -10.187 -5.223 -3.840 1.00 95.31 137 HIS A C 1
ATOM 1015 O O . HIS A 1 137 ? -10.050 -4.246 -4.567 1.00 95.31 137 HIS A O 1
ATOM 1021 N N . VAL A 1 138 ? -9.303 -5.494 -2.875 1.00 97.06 138 VAL A N 1
ATOM 1022 C CA . VAL A 1 138 ? -8.097 -4.680 -2.630 1.00 97.06 138 VAL A CA 1
ATOM 1023 C C . VAL A 1 138 ? -7.101 -4.828 -3.781 1.00 97.06 138 VAL A C 1
ATOM 1025 O O . VAL A 1 138 ? -6.725 -5.950 -4.127 1.00 97.06 138 VAL A O 1
ATOM 1028 N N . GLN A 1 139 ? -6.622 -3.714 -4.337 1.00 97.94 139 GLN A N 1
ATOM 1029 C CA . GLN A 1 139 ? -5.714 -3.697 -5.489 1.00 97.94 139 GLN A CA 1
ATOM 1030 C C . GLN A 1 139 ? -4.292 -4.185 -5.169 1.00 97.94 139 GLN A C 1
ATOM 1032 O O . GLN A 1 139 ? -3.649 -4.779 -6.039 1.00 97.94 139 GLN A O 1
ATOM 1037 N N . SER A 1 140 ? -3.797 -3.969 -3.948 1.00 98.06 140 SER A N 1
ATOM 1038 C CA . SER A 1 140 ? -2.437 -4.338 -3.546 1.00 98.06 140 SER A CA 1
ATOM 1039 C C . SER A 1 140 ? -2.357 -4.858 -2.107 1.00 98.06 140 SER A C 1
ATOM 1041 O O . SER A 1 140 ? -3.031 -4.361 -1.208 1.00 98.06 140 SER A O 1
ATOM 1043 N N . LEU A 1 141 ? -1.523 -5.870 -1.890 1.00 98.69 141 LEU A N 1
ATOM 1044 C CA . LEU A 1 141 ? -1.199 -6.463 -0.594 1.00 98.69 141 LEU A CA 1
ATOM 1045 C C . LEU A 1 141 ? 0.290 -6.270 -0.319 1.00 98.69 141 LEU A C 1
ATOM 1047 O O . LEU A 1 141 ? 1.105 -6.469 -1.214 1.00 98.69 141 LEU A O 1
ATOM 1051 N N . ILE A 1 142 ? 0.655 -5.928 0.911 1.00 98.38 142 ILE A N 1
ATOM 1052 C CA . ILE A 1 142 ? 2.027 -5.562 1.276 1.00 98.38 142 ILE A CA 1
ATOM 1053 C C . ILE A 1 142 ? 2.590 -6.618 2.209 1.00 98.38 142 ILE A C 1
ATOM 1055 O O . ILE A 1 142 ? 2.007 -6.894 3.262 1.00 98.38 142 ILE A O 1
ATOM 1059 N N . TYR A 1 143 ? 3.725 -7.198 1.834 1.00 98.25 143 TYR A N 1
ATOM 1060 C CA . TYR A 1 143 ? 4.385 -8.244 2.604 1.00 98.25 143 TYR A CA 1
ATOM 1061 C C . TYR A 1 143 ? 5.766 -7.813 3.068 1.00 98.25 143 TYR A C 1
ATOM 1063 O O . TYR A 1 143 ? 6.537 -7.262 2.292 1.00 98.25 143 TYR A O 1
ATOM 1071 N N . TYR A 1 144 ? 6.085 -8.157 4.312 1.00 97.44 144 TYR A N 1
ATOM 1072 C CA . TYR A 1 144 ? 7.433 -8.142 4.862 1.00 97.44 144 TYR A CA 1
ATOM 1073 C C . TYR A 1 144 ? 8.052 -9.539 4.775 1.00 97.44 144 TYR A C 1
ATOM 1075 O O . TYR A 1 144 ? 7.511 -10.500 5.332 1.00 97.44 144 TYR A O 1
ATOM 1083 N N . ASN A 1 145 ? 9.203 -9.665 4.124 1.00 95.94 145 ASN A N 1
ATOM 1084 C CA . ASN A 1 145 ? 9.968 -10.904 4.038 1.00 95.94 145 ASN A CA 1
ATOM 1085 C C . ASN A 1 145 ? 10.781 -11.140 5.321 1.00 95.94 145 ASN A C 1
ATOM 1087 O O . ASN A 1 145 ? 11.988 -10.917 5.381 1.00 95.94 145 ASN A O 1
ATOM 1091 N N . SER A 1 146 ? 10.109 -11.633 6.367 1.00 94.56 146 SER A N 1
ATOM 1092 C CA . SER A 1 146 ? 10.765 -11.965 7.636 1.00 94.56 146 SER A CA 1
ATOM 1093 C C . SER A 1 146 ? 11.674 -13.202 7.517 1.00 94.56 146 SER A C 1
ATOM 1095 O O . SER A 1 146 ? 11.464 -14.050 6.643 1.00 94.56 146 SER A O 1
ATOM 1097 N N . PRO A 1 147 ? 12.593 -13.435 8.478 1.00 91.69 147 PRO A N 1
ATOM 1098 C CA . PRO A 1 147 ? 13.377 -14.674 8.538 1.00 91.69 147 PRO A CA 1
ATOM 1099 C C . PRO A 1 147 ? 12.544 -15.965 8.632 1.00 91.69 147 PRO A C 1
ATOM 1101 O O . PRO A 1 147 ? 13.065 -17.053 8.398 1.00 91.69 147 PRO A O 1
ATOM 1104 N N . LYS A 1 148 ? 11.259 -15.871 9.009 1.00 91.81 148 LYS A N 1
ATOM 1105 C CA . LYS A 1 148 ? 10.323 -17.005 9.102 1.00 91.81 148 LYS A CA 1
ATOM 1106 C C . LYS A 1 148 ? 9.430 -17.153 7.863 1.00 91.81 14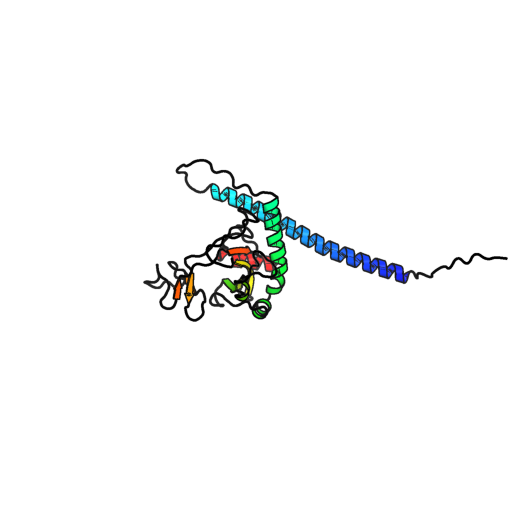8 LYS A C 1
ATOM 1108 O O . LYS A 1 148 ? 8.597 -18.055 7.834 1.00 91.81 148 LYS A O 1
ATOM 1113 N N . GLY A 1 149 ? 9.600 -16.290 6.864 1.00 93.62 149 GLY A N 1
ATOM 1114 C CA . GLY A 1 149 ? 8.757 -16.206 5.675 1.00 93.62 149 GLY A CA 1
ATOM 1115 C C . GLY A 1 149 ? 7.966 -14.894 5.589 1.00 93.62 149 GLY A C 1
ATOM 1116 O O . GLY A 1 149 ? 8.052 -14.056 6.493 1.00 93.62 149 GLY A O 1
ATOM 1117 N N . PRO A 1 150 ? 7.204 -14.711 4.499 1.00 96.44 150 PRO A N 1
ATOM 1118 C CA . PRO A 1 150 ? 6.449 -13.492 4.243 1.00 96.44 150 PRO A CA 1
ATOM 1119 C C . PRO A 1 150 ? 5.339 -13.296 5.279 1.00 96.44 150 PRO A C 1
ATOM 1121 O O . PRO A 1 150 ? 4.600 -14.225 5.607 1.00 96.44 150 PRO A O 1
ATOM 1124 N N . VAL A 1 151 ? 5.207 -12.068 5.766 1.00 97.56 151 VAL A N 1
ATOM 1125 C CA . VAL A 1 151 ? 4.168 -11.632 6.701 1.00 97.56 151 VAL A CA 1
ATOM 1126 C C . VAL A 1 151 ? 3.367 -10.529 6.032 1.00 97.56 151 VAL A C 1
ATOM 1128 O O . VAL A 1 151 ? 3.950 -9.556 5.567 1.00 97.56 151 VAL A O 1
ATOM 1131 N N . LEU A 1 152 ? 2.043 -10.670 5.975 1.00 98.19 152 LEU A N 1
ATOM 1132 C CA . LEU A 1 152 ? 1.164 -9.607 5.489 1.00 98.19 152 LEU A CA 1
ATOM 1133 C C . LEU A 1 152 ? 1.189 -8.439 6.487 1.00 98.19 152 LEU A C 1
ATOM 1135 O O . LEU A 1 152 ? 0.778 -8.615 7.634 1.00 98.19 152 LEU A O 1
ATOM 1139 N N . ILE A 1 153 ? 1.667 -7.275 6.048 1.00 97.81 153 ILE A N 1
ATOM 1140 C CA . ILE A 1 153 ? 1.807 -6.068 6.878 1.00 97.81 153 ILE A CA 1
ATOM 1141 C C . ILE A 1 153 ? 0.852 -4.946 6.476 1.00 97.81 153 ILE A C 1
ATOM 1143 O O . ILE A 1 153 ? 0.537 -4.088 7.297 1.00 97.81 153 ILE A O 1
ATOM 1147 N N . GLY A 1 154 ? 0.334 -4.967 5.248 1.00 97.88 154 GLY A N 1
ATOM 1148 C CA . GLY A 1 154 ? -0.584 -3.937 4.783 1.00 97.88 154 GLY A CA 1
ATOM 1149 C C . GLY A 1 154 ? -1.424 -4.350 3.586 1.00 97.88 154 GLY A C 1
ATOM 1150 O O . GLY A 1 154 ? -1.229 -5.398 2.969 1.00 97.88 154 GLY A O 1
ATOM 1151 N N . ALA A 1 155 ? -2.367 -3.482 3.272 1.00 98.44 155 ALA A N 1
ATOM 1152 C CA . ALA A 1 155 ? -3.192 -3.476 2.082 1.00 98.44 155 ALA A CA 1
ATOM 1153 C C . ALA A 1 155 ? -3.147 -2.067 1.486 1.00 98.44 155 ALA A C 1
ATOM 1155 O O . ALA A 1 155 ? -2.927 -1.097 2.207 1.00 98.44 155 ALA A O 1
ATOM 1156 N N . MET A 1 156 ? -3.362 -1.941 0.183 1.00 98.06 156 MET A N 1
ATOM 1157 C CA . MET A 1 156 ? -3.391 -0.645 -0.479 1.00 98.06 156 MET A CA 1
ATOM 1158 C C . MET A 1 156 ? -4.474 -0.611 -1.552 1.00 98.06 156 MET A C 1
ATOM 1160 O O . MET A 1 156 ? -4.546 -1.482 -2.427 1.00 98.06 156 MET A O 1
ATOM 1164 N N . TYR A 1 157 ? -5.316 0.414 -1.462 1.00 98.00 157 TYR A N 1
ATOM 1165 C CA . TYR A 1 157 ? -6.287 0.762 -2.491 1.00 98.00 157 TYR A CA 1
ATOM 1166 C C . TYR A 1 157 ? -5.626 1.685 -3.499 1.00 98.00 157 TYR A C 1
ATOM 1168 O O . TYR A 1 157 ? -4.907 2.597 -3.106 1.00 98.00 157 TYR A O 1
ATOM 1176 N N . ILE A 1 158 ? -5.873 1.456 -4.785 1.00 96.25 158 ILE A N 1
ATOM 1177 C CA . ILE A 1 158 ? -5.274 2.230 -5.876 1.00 96.25 158 ILE A CA 1
ATOM 1178 C C . ILE A 1 158 ? -6.405 2.760 -6.746 1.00 96.25 158 ILE A C 1
ATOM 1180 O O . ILE A 1 158 ? -7.291 2.003 -7.146 1.00 96.25 158 ILE A O 1
ATOM 1184 N N . MET A 1 159 ? -6.379 4.055 -7.042 1.00 96.25 159 MET A N 1
ATOM 1185 C CA . MET A 1 159 ? -7.374 4.680 -7.901 1.00 96.25 159 MET A CA 1
ATOM 1186 C C . MET A 1 159 ? -7.273 4.152 -9.340 1.00 96.25 159 MET A C 1
ATOM 1188 O O . MET A 1 159 ? -6.173 3.886 -9.826 1.00 96.25 159 MET A O 1
ATOM 1192 N N . PRO A 1 160 ? -8.390 4.049 -10.086 1.00 92.81 160 PRO A N 1
ATOM 1193 C CA . PRO A 1 160 ? -8.373 3.424 -11.411 1.00 92.81 160 PRO A CA 1
ATOM 1194 C C . PRO A 1 160 ? -7.504 4.148 -12.450 1.00 92.81 160 PRO A C 1
ATOM 1196 O O . PRO A 1 160 ? -7.130 3.574 -13.475 1.00 92.81 160 PRO A O 1
ATOM 1199 N N . ARG A 1 161 ? -7.246 5.450 -12.254 1.00 90.44 161 ARG A N 1
ATOM 1200 C CA . ARG A 1 161 ? -6.511 6.295 -13.203 1.00 90.44 161 ARG A CA 1
ATOM 1201 C C . ARG A 1 161 ? -5.727 7.390 -12.492 1.00 90.44 161 ARG A C 1
ATOM 1203 O O . ARG A 1 161 ? -6.191 7.953 -11.505 1.00 90.44 161 ARG A O 1
ATOM 1210 N N . TRP A 1 162 ? -4.584 7.743 -13.073 1.00 89.88 162 TRP A N 1
ATOM 1211 C CA . TRP A 1 162 ? -3.823 8.934 -12.703 1.00 89.88 162 TRP A CA 1
ATOM 1212 C C . TRP A 1 162 ? -4.678 10.205 -12.782 1.00 89.88 162 TRP A C 1
ATOM 1214 O O . TRP A 1 162 ? -5.483 10.362 -13.705 1.00 89.88 162 TRP A O 1
ATOM 1224 N N . GLY A 1 163 ? -4.491 11.107 -11.815 1.00 88.69 163 GLY A N 1
ATOM 1225 C CA . GLY A 1 163 ? -5.217 12.375 -11.718 1.00 88.69 163 GLY A CA 1
ATOM 1226 C C . GLY A 1 163 ? -6.673 12.253 -11.253 1.00 88.69 163 GLY A C 1
ATOM 1227 O O . GLY A 1 163 ? -7.380 13.259 -11.228 1.00 88.69 163 GLY A O 1
ATOM 1228 N N . MET A 1 164 ? -7.139 11.049 -10.900 1.00 92.44 164 MET A N 1
ATOM 1229 C CA . MET A 1 164 ? -8.428 10.856 -10.239 1.00 92.44 164 MET A CA 1
ATOM 1230 C C . MET A 1 164 ? -8.218 10.866 -8.718 1.00 92.44 164 MET A C 1
ATOM 1232 O O . MET A 1 164 ? -7.617 9.917 -8.215 1.00 92.44 164 MET A O 1
ATOM 1236 N N . PRO A 1 165 ? -8.718 11.883 -7.990 1.00 92.00 165 PRO A N 1
ATOM 1237 C CA . PRO A 1 165 ? -8.530 11.957 -6.549 1.00 92.00 165 PRO A CA 1
ATOM 1238 C C . PRO A 1 165 ? -9.316 10.858 -5.837 1.00 92.00 165 PRO A C 1
ATOM 1240 O O . PRO A 1 165 ? -10.460 10.556 -6.201 1.00 92.00 165 PRO A O 1
ATOM 1243 N N . GLY A 1 166 ? -8.706 10.281 -4.806 1.00 93.94 166 GLY A N 1
ATOM 1244 C CA . GLY A 1 166 ? -9.383 9.343 -3.921 1.00 93.94 166 GLY A CA 1
ATOM 1245 C C . GLY A 1 166 ? -10.433 10.018 -3.026 1.00 93.94 166 GLY A C 1
ATOM 1246 O O . GLY A 1 166 ? -10.324 11.205 -2.714 1.00 93.94 166 GLY A O 1
ATOM 1247 N N . PRO A 1 167 ? -11.488 9.298 -2.604 1.00 95.12 167 PRO A N 1
ATOM 1248 C CA . PRO A 1 167 ? -12.506 9.855 -1.718 1.00 95.12 167 PRO A CA 1
ATOM 1249 C C . PRO A 1 167 ? -11.960 10.101 -0.301 1.00 95.12 167 PRO A C 1
ATOM 1251 O O . PRO A 1 167 ? -11.368 9.216 0.319 1.00 95.12 167 PRO A O 1
ATOM 1254 N N . GLU A 1 168 ? -12.239 11.278 0.257 1.00 92.62 168 GLU A N 1
ATOM 1255 C CA . GLU A 1 168 ? -11.794 11.716 1.593 1.00 92.62 168 GLU A CA 1
ATOM 1256 C C . GLU A 1 168 ? -12.677 11.163 2.732 1.00 92.62 168 GLU A C 1
ATOM 1258 O O . GLU A 1 168 ? -13.157 11.906 3.594 1.00 92.62 168 GLU A O 1
ATOM 1263 N N . ILE A 1 169 ? -12.941 9.850 2.742 1.00 94.25 169 ILE A N 1
ATOM 1264 C CA . ILE A 1 169 ? -13.908 9.249 3.679 1.00 94.25 169 ILE A CA 1
ATOM 1265 C C . ILE A 1 169 ? -13.532 9.455 5.153 1.00 94.25 169 ILE A C 1
ATOM 1267 O O . ILE A 1 169 ? -14.423 9.585 5.985 1.00 94.25 169 ILE A O 1
ATOM 1271 N N . GLY A 1 170 ? -12.235 9.510 5.470 1.00 92.31 170 GLY A N 1
ATOM 1272 C CA . GLY A 1 170 ? -11.699 9.738 6.809 1.00 92.31 170 GLY A CA 1
ATOM 1273 C C . GLY A 1 170 ? -11.150 11.148 7.015 1.00 92.31 170 GLY A C 1
ATOM 1274 O O . GLY A 1 170 ? -10.543 11.417 8.051 1.00 92.31 170 GLY A O 1
ATOM 1275 N N . GLY A 1 171 ? -11.333 12.053 6.047 1.00 90.25 171 GLY A N 1
ATOM 1276 C CA . GLY A 1 171 ? -10.637 13.339 6.037 1.00 90.25 171 GLY A CA 1
ATOM 1277 C C . GLY A 1 171 ? -9.127 13.135 6.168 1.00 90.25 171 GLY A C 1
ATOM 1278 O O . GLY A 1 171 ? -8.554 12.271 5.509 1.00 90.25 171 GLY A O 1
ATOM 1279 N N . ALA A 1 172 ? -8.499 13.874 7.082 1.00 88.44 172 ALA A N 1
ATOM 1280 C CA . ALA A 1 172 ? -7.061 13.780 7.328 1.00 88.44 172 ALA A CA 1
ATOM 1281 C C . ALA A 1 172 ? -6.588 12.475 7.988 1.00 88.44 172 ALA A C 1
ATOM 1283 O O . ALA A 1 172 ? -5.385 12.275 8.104 1.00 88.44 172 ALA A O 1
ATOM 1284 N N . LEU A 1 173 ? -7.496 11.578 8.395 1.00 88.31 173 LEU A N 1
ATOM 1285 C CA . LEU A 1 173 ? -7.107 10.237 8.838 1.00 88.31 173 LEU A CA 1
ATOM 1286 C C . LEU A 1 173 ? -6.734 9.322 7.672 1.00 88.31 173 LEU A C 1
ATOM 1288 O O . LEU A 1 173 ? -6.022 8.358 7.897 1.00 88.31 173 LEU A O 1
ATOM 1292 N N . THR A 1 174 ? -7.250 9.558 6.463 1.00 92.88 174 THR A N 1
ATOM 1293 C CA . THR A 1 174 ? -7.043 8.681 5.299 1.00 92.88 174 THR A CA 1
ATOM 1294 C C . THR A 1 174 ? -6.270 9.429 4.224 1.00 92.88 174 THR A C 1
ATOM 1296 O O . THR A 1 174 ? -6.868 10.070 3.357 1.00 92.88 174 THR A O 1
ATOM 1299 N N . SER A 1 175 ? -4.943 9.361 4.299 1.00 88.25 175 SER A N 1
ATOM 1300 C CA . SER A 1 175 ? -4.043 10.111 3.425 1.00 88.25 175 SER A CA 1
ATOM 1301 C C . SER A 1 175 ? -3.834 9.401 2.089 1.00 88.25 175 SER A C 1
ATOM 1303 O O . SER A 1 175 ? -3.084 8.430 1.983 1.00 88.25 175 SER A O 1
ATOM 1305 N N . TRP A 1 176 ? -4.493 9.911 1.049 1.00 94.62 176 TRP A N 1
ATOM 1306 C CA . TRP A 1 176 ? -4.178 9.548 -0.330 1.00 94.62 176 TRP A CA 1
ATOM 1307 C C . TRP A 1 176 ? -2.850 10.183 -0.748 1.00 94.62 176 TRP A C 1
ATOM 1309 O O . TRP A 1 176 ? -2.582 11.344 -0.439 1.00 94.62 176 TRP A O 1
ATOM 1319 N N . HIS A 1 177 ? -2.024 9.426 -1.458 1.00 94.50 177 HIS A N 1
ATOM 1320 C CA . HIS A 1 177 ? -0.745 9.886 -1.997 1.00 94.50 177 HIS A CA 1
ATOM 1321 C C . HIS A 1 177 ? -0.450 9.180 -3.321 1.00 94.50 177 HIS A C 1
ATOM 1323 O O . HIS A 1 177 ? -1.098 8.196 -3.668 1.00 94.50 177 HIS A O 1
ATOM 1329 N N . HIS A 1 178 ? 0.542 9.659 -4.057 1.00 93.00 178 HIS A N 1
ATOM 1330 C CA . HIS A 1 178 ? 1.044 9.000 -5.254 1.00 93.00 178 HIS A CA 1
ATOM 1331 C C . HIS A 1 178 ? 2.561 9.126 -5.326 1.00 93.00 178 HIS A C 1
ATOM 1333 O O . HIS A 1 178 ? 3.148 10.006 -4.697 1.00 93.00 178 HIS A O 1
ATOM 1339 N N . HIS A 1 179 ? 3.176 8.279 -6.142 1.00 90.56 179 HIS A N 1
ATOM 1340 C CA . HIS A 1 179 ? 4.576 8.405 -6.508 1.00 90.56 179 HIS A CA 1
ATOM 1341 C C . HIS A 1 179 ? 4.708 8.978 -7.913 1.00 90.56 179 HIS A C 1
ATOM 1343 O O . HIS A 1 179 ? 4.000 8.564 -8.832 1.00 90.56 179 HIS A O 1
ATOM 1349 N N . ASP A 1 180 ? 5.664 9.883 -8.084 1.00 86.62 180 ASP A N 1
ATOM 1350 C CA . ASP A 1 180 ? 6.097 10.432 -9.371 1.00 86.62 180 ASP A CA 1
ATOM 1351 C C . ASP A 1 180 ? 7.564 10.073 -9.685 1.00 86.62 180 ASP A C 1
ATOM 1353 O O . ASP A 1 180 ? 8.173 10.590 -10.630 1.00 86.62 180 ASP A O 1
ATOM 1357 N N . ASP A 1 181 ? 8.147 9.169 -8.898 1.00 83.94 181 ASP A N 1
ATOM 1358 C CA . ASP A 1 181 ? 9.561 8.824 -8.906 1.00 83.94 181 ASP A CA 1
ATOM 1359 C C . ASP A 1 181 ? 9.830 7.331 -9.151 1.00 83.94 181 ASP A C 1
ATOM 1361 O O . ASP A 1 181 ? 10.985 6.937 -9.268 1.00 83.94 181 ASP A O 1
ATOM 1365 N N . LEU A 1 182 ? 8.822 6.477 -9.332 1.00 89.00 182 LEU A N 1
ATOM 1366 C CA . LEU A 1 182 ? 9.058 5.045 -9.553 1.00 89.00 182 LEU A CA 1
ATOM 1367 C C . LEU A 1 182 ? 9.665 4.752 -10.933 1.00 89.00 182 LEU A C 1
ATOM 1369 O O . LEU A 1 182 ? 9.172 5.203 -11.971 1.00 89.00 182 LEU A O 1
ATOM 1373 N N . CYS A 1 183 ? 10.700 3.910 -10.961 1.00 90.19 183 CYS A N 1
ATOM 1374 C CA . CYS A 1 183 ? 11.330 3.422 -12.183 1.00 90.19 183 CYS A CA 1
ATOM 1375 C C . CYS A 1 183 ? 10.920 1.980 -12.491 1.00 90.19 183 CYS A C 1
ATOM 1377 O O . CYS A 1 183 ? 11.324 1.033 -11.814 1.00 90.19 183 CYS A O 1
ATOM 1379 N N . PHE A 1 184 ? 10.187 1.819 -13.589 1.00 91.75 184 PHE A N 1
ATOM 1380 C CA . PHE A 1 184 ? 9.647 0.545 -14.047 1.00 91.75 184 PHE A CA 1
ATOM 1381 C C . PHE A 1 184 ? 10.527 -0.104 -15.105 1.00 91.75 184 PHE A C 1
ATOM 1383 O O . PHE A 1 184 ? 10.844 0.531 -16.113 1.00 91.75 184 PHE A O 1
ATOM 1390 N N . ASP A 1 185 ? 10.873 -1.376 -14.937 1.00 92.31 185 ASP A N 1
ATOM 1391 C CA . ASP A 1 185 ? 11.509 -2.166 -15.988 1.00 92.31 185 ASP A CA 1
ATOM 1392 C C . ASP A 1 185 ? 10.584 -2.304 -17.205 1.00 92.31 185 ASP A C 1
ATOM 1394 O O . ASP A 1 185 ? 9.429 -2.714 -17.094 1.00 92.31 185 ASP A O 1
ATOM 1398 N N . LYS A 1 186 ? 11.095 -1.981 -18.398 1.00 91.94 186 LYS A N 1
ATOM 1399 C CA . LYS A 1 186 ? 10.285 -1.952 -19.627 1.00 91.94 186 LYS A CA 1
ATOM 1400 C C . LYS A 1 186 ? 9.842 -3.332 -20.117 1.00 91.94 186 LYS A C 1
ATOM 1402 O O . LYS A 1 186 ? 8.994 -3.404 -21.003 1.00 91.94 186 LYS A O 1
ATOM 1407 N N . LYS A 1 187 ? 10.441 -4.417 -19.622 1.00 92.69 187 LYS A N 1
ATOM 1408 C CA . LYS A 1 187 ? 10.131 -5.791 -20.041 1.00 92.69 187 LYS A CA 1
ATOM 1409 C C . LYS A 1 187 ? 9.185 -6.472 -19.063 1.00 92.69 187 LYS A C 1
ATOM 1411 O O . LYS A 1 187 ? 8.271 -7.162 -19.501 1.00 92.69 187 LYS A O 1
ATOM 1416 N N . THR A 1 188 ? 9.411 -6.304 -17.764 1.00 90.94 188 THR A N 1
ATOM 1417 C CA . THR A 1 188 ? 8.631 -6.973 -16.712 1.00 90.94 188 THR A CA 1
ATOM 1418 C C . THR A 1 188 ? 7.526 -6.090 -16.137 1.00 90.94 188 THR A C 1
ATOM 1420 O O . THR A 1 188 ? 6.582 -6.603 -15.532 1.00 90.94 188 THR A O 1
ATOM 1423 N N . ASN A 1 189 ? 7.612 -4.772 -16.347 1.00 89.94 189 ASN A N 1
ATOM 1424 C CA . ASN A 1 189 ? 6.763 -3.768 -15.711 1.00 89.94 189 ASN A CA 1
ATOM 1425 C C . ASN A 1 189 ? 6.811 -3.840 -14.172 1.00 89.94 189 ASN A C 1
ATOM 1427 O O . ASN A 1 189 ? 5.808 -3.579 -13.511 1.00 89.94 189 ASN A O 1
ATOM 1431 N N . MET A 1 190 ? 7.957 -4.251 -13.621 1.00 91.88 190 MET A N 1
ATOM 1432 C CA . MET A 1 190 ? 8.236 -4.225 -12.184 1.00 91.88 190 MET A CA 1
ATOM 1433 C C . MET A 1 190 ? 8.910 -2.913 -11.794 1.00 91.88 190 MET A C 1
ATOM 1435 O O . MET A 1 190 ? 9.706 -2.378 -12.568 1.00 91.88 190 MET A O 1
ATOM 1439 N N . VAL A 1 191 ? 8.643 -2.430 -10.586 1.00 90.25 191 VAL A N 1
ATOM 1440 C CA . VAL A 1 191 ? 9.362 -1.314 -9.967 1.00 90.25 191 VAL A CA 1
ATOM 1441 C C . VAL A 1 191 ? 10.709 -1.834 -9.469 1.00 90.25 191 VAL A C 1
ATOM 1443 O O . VAL A 1 191 ? 10.774 -2.783 -8.694 1.00 90.25 191 VAL A O 1
ATOM 1446 N N . VAL A 1 192 ? 11.800 -1.249 -9.962 1.00 88.25 192 VAL A N 1
ATOM 1447 C CA . VAL A 1 192 ? 13.170 -1.735 -9.695 1.00 88.25 192 VAL A CA 1
ATOM 1448 C C . VAL A 1 192 ? 14.105 -0.658 -9.149 1.00 88.25 192 VAL A C 1
ATOM 1450 O O . VAL A 1 192 ? 15.260 -0.947 -8.847 1.00 88.25 192 VAL A O 1
ATOM 1453 N N . ALA A 1 193 ? 13.646 0.591 -9.076 1.00 80.81 193 ALA A N 1
ATOM 1454 C CA . ALA A 1 193 ? 14.371 1.717 -8.496 1.00 80.81 193 ALA A CA 1
ATOM 1455 C C . ALA A 1 193 ? 13.425 2.912 -8.297 1.00 80.81 193 ALA A C 1
ATOM 1457 O O . ALA A 1 193 ? 12.328 2.933 -8.857 1.00 80.81 193 ALA A O 1
ATOM 1458 N N . PHE A 1 194 ? 13.915 3.932 -7.597 1.00 78.88 194 PHE A N 1
ATOM 1459 C CA . PHE A 1 194 ? 13.323 5.263 -7.538 1.00 78.88 194 PHE A CA 1
ATOM 1460 C C . PHE A 1 194 ? 14.209 6.248 -8.323 1.00 78.88 194 PHE A C 1
ATOM 1462 O O . PHE A 1 194 ? 15.432 6.102 -8.423 1.00 78.88 194 PHE A O 1
ATOM 1469 N N . ALA A 1 195 ? 13.603 7.252 -8.939 1.00 70.06 195 ALA A N 1
ATOM 1470 C CA . ALA A 1 195 ? 14.280 8.300 -9.675 1.00 70.06 195 ALA A CA 1
ATOM 1471 C C . ALA A 1 195 ? 14.886 9.276 -8.664 1.00 70.06 195 ALA A C 1
ATOM 1473 O O . ALA A 1 195 ? 14.187 9.856 -7.847 1.00 70.06 195 ALA A O 1
ATOM 1474 N N . GLY A 1 196 ? 16.205 9.462 -8.704 1.00 60.81 196 GLY A N 1
ATOM 1475 C CA . GLY A 1 196 ? 16.897 10.318 -7.733 1.00 60.81 196 GLY A CA 1
ATOM 1476 C C . GLY A 1 196 ? 17.310 9.617 -6.434 1.00 60.81 196 GLY A C 1
ATOM 1477 O O . GLY A 1 196 ? 18.222 10.105 -5.771 1.00 60.81 196 GLY A O 1
ATOM 1478 N N . LEU A 1 197 ? 16.751 8.439 -6.137 1.00 55.38 197 LEU A N 1
ATOM 1479 C CA . LEU A 1 197 ? 17.168 7.543 -5.055 1.00 55.38 197 LEU A CA 1
ATOM 1480 C C . LEU A 1 197 ? 17.512 6.176 -5.649 1.00 55.38 197 LEU A C 1
ATOM 1482 O O . LEU A 1 197 ? 16.654 5.344 -5.937 1.00 55.38 197 LEU A O 1
ATOM 1486 N N . SER A 1 198 ? 18.800 5.936 -5.880 1.00 46.38 198 SER A N 1
ATOM 1487 C CA . SER A 1 198 ? 19.216 4.622 -6.339 1.00 46.38 198 SER A CA 1
ATOM 1488 C C . SER A 1 198 ? 19.244 3.649 -5.162 1.00 46.38 198 SER A C 1
ATOM 1490 O O . SER A 1 198 ? 20.062 3.813 -4.268 1.00 46.38 198 SER A O 1
ATOM 1492 N N . ILE A 1 199 ? 18.437 2.582 -5.201 1.00 48.53 199 ILE A N 1
ATOM 1493 C CA . ILE A 1 199 ? 18.590 1.434 -4.279 1.00 48.53 199 ILE A CA 1
ATOM 1494 C C . ILE A 1 199 ? 19.942 0.705 -4.467 1.00 48.53 199 ILE A C 1
ATOM 1496 O O . ILE A 1 199 ? 20.279 -0.209 -3.721 1.00 48.53 199 ILE A O 1
ATOM 1500 N N . VAL A 1 200 ? 20.717 1.098 -5.487 1.00 43.84 200 VAL A N 1
ATOM 1501 C CA . VAL A 1 200 ? 22.060 0.615 -5.815 1.00 43.84 200 VAL A CA 1
ATOM 1502 C C . VAL A 1 200 ? 22.933 1.789 -6.256 1.00 43.84 200 VAL A C 1
ATOM 1504 O O . VAL A 1 200 ? 22.979 2.090 -7.441 1.00 43.84 200 VAL A O 1
ATOM 1507 N N . ASP A 1 201 ? 23.654 2.437 -5.338 1.00 43.19 201 ASP A N 1
ATOM 1508 C CA . ASP A 1 201 ? 24.531 3.583 -5.642 1.00 43.19 201 ASP A CA 1
ATOM 1509 C C . ASP A 1 201 ? 25.383 3.375 -6.912 1.00 43.19 201 ASP A C 1
ATOM 1511 O O . ASP A 1 201 ? 26.427 2.715 -6.915 1.00 43.19 201 ASP A O 1
ATOM 1515 N N . ARG A 1 202 ? 24.923 3.951 -8.033 1.00 52.56 202 ARG A N 1
ATOM 1516 C CA . ARG A 1 202 ? 25.605 3.927 -9.330 1.00 52.56 202 ARG A CA 1
ATOM 1517 C C . ARG A 1 202 ? 25.784 5.352 -9.852 1.00 52.56 202 ARG A C 1
ATOM 1519 O O . ARG A 1 202 ? 24.792 6.062 -10.048 1.00 52.56 202 ARG A O 1
ATOM 1526 N N . PRO A 1 203 ? 27.030 5.786 -10.131 1.00 45.28 203 PRO A N 1
ATOM 1527 C CA . PRO A 1 203 ? 27.291 7.106 -10.696 1.00 45.28 203 PRO A CA 1
ATOM 1528 C C . PRO A 1 203 ? 26.499 7.322 -11.996 1.00 45.28 203 PRO A C 1
ATOM 1530 O O . PRO A 1 203 ? 26.644 6.556 -12.947 1.00 45.28 203 PRO A O 1
ATOM 1533 N N . GLY A 1 204 ? 25.651 8.357 -12.031 1.00 48.66 204 GLY A N 1
ATOM 1534 C CA . GLY A 1 204 ? 24.822 8.727 -13.190 1.00 48.66 204 GLY A CA 1
ATOM 1535 C C . GLY A 1 204 ? 23.327 8.388 -13.086 1.00 48.66 204 GLY A C 1
ATOM 1536 O O . GLY A 1 204 ? 22.557 8.850 -13.923 1.00 48.66 204 GLY A O 1
ATOM 1537 N N . TRP A 1 205 ? 22.893 7.641 -12.063 1.00 50.59 205 TRP A N 1
ATOM 1538 C CA . TRP A 1 205 ? 21.469 7.342 -11.803 1.00 50.59 205 TRP A CA 1
ATOM 1539 C C . TRP A 1 205 ? 20.770 8.378 -10.903 1.00 50.59 205 TRP A C 1
ATOM 1541 O O . TRP A 1 205 ? 19.565 8.309 -10.688 1.00 50.59 205 TRP A O 1
ATOM 1551 N N . SER A 1 206 ? 21.497 9.377 -10.394 1.00 52.91 206 SER A N 1
ATOM 1552 C CA . SER A 1 206 ? 21.038 10.265 -9.314 1.00 52.91 206 SER A CA 1
ATOM 1553 C C . SER A 1 206 ? 19.972 11.305 -9.692 1.00 52.91 206 SER A C 1
ATOM 1555 O O . SER A 1 206 ? 19.651 12.152 -8.865 1.00 52.91 206 SER A O 1
ATOM 1557 N N . ARG A 1 207 ? 19.398 11.262 -10.904 1.00 56.56 207 ARG A N 1
ATOM 1558 C CA . ARG A 1 207 ? 18.236 12.094 -11.308 1.00 56.56 207 ARG A CA 1
ATOM 1559 C C . ARG A 1 207 ? 17.320 11.474 -12.367 1.00 56.56 207 ARG A C 1
ATOM 1561 O O . ARG A 1 207 ? 16.259 12.024 -12.640 1.00 56.56 207 ARG A O 1
ATOM 1568 N N . SER A 1 208 ? 17.721 10.363 -12.979 1.00 74.25 208 SER A N 1
ATOM 1569 C CA . SER A 1 208 ? 17.001 9.742 -14.091 1.00 74.25 208 SER A CA 1
ATOM 1570 C C . SER A 1 208 ? 16.891 8.250 -13.853 1.00 74.25 208 SER A C 1
ATOM 1572 O O . SER A 1 208 ? 17.803 7.643 -13.293 1.00 74.25 208 SER A O 1
ATOM 1574 N N . CYS A 1 209 ? 15.798 7.659 -14.329 1.00 82.62 209 CYS A N 1
ATOM 1575 C CA . CYS A 1 209 ? 15.628 6.223 -14.245 1.00 82.62 209 CYS A CA 1
ATOM 1576 C C . CYS A 1 209 ? 16.762 5.463 -14.963 1.00 82.62 209 CYS A C 1
ATOM 1578 O O . CYS A 1 209 ? 17.269 5.928 -15.992 1.00 82.62 209 CYS A O 1
ATOM 1580 N N . PRO A 1 210 ? 17.153 4.294 -14.430 1.00 82.62 210 PRO A N 1
ATOM 1581 C CA . PRO A 1 210 ? 18.134 3.393 -15.031 1.00 82.62 210 PRO A CA 1
ATOM 1582 C C . PRO A 1 210 ? 17.962 3.159 -16.539 1.00 82.62 210 PRO A C 1
ATOM 1584 O O . PRO A 1 210 ? 16.835 3.077 -17.032 1.00 82.62 210 PRO A O 1
ATOM 1587 N N . PRO A 1 211 ? 19.044 2.921 -17.305 1.00 86.44 211 PRO A N 1
ATOM 1588 C CA . PRO A 1 211 ? 18.904 2.374 -18.649 1.00 86.44 211 PRO A CA 1
ATOM 1589 C C . PRO A 1 211 ? 18.081 1.078 -18.628 1.00 86.44 211 PRO A C 1
ATOM 1591 O O . PRO A 1 211 ? 18.364 0.169 -17.853 1.00 86.44 211 PRO A O 1
ATOM 1594 N N . GLY A 1 212 ? 17.071 0.993 -19.494 1.00 88.00 212 GLY A N 1
ATOM 1595 C CA . GLY A 1 212 ? 16.148 -0.149 -19.547 1.00 88.00 212 GLY A CA 1
ATOM 1596 C C . GLY A 1 212 ? 14.864 0.026 -18.732 1.00 88.00 212 GLY A C 1
ATOM 1597 O O . GLY A 1 212 ? 13.937 -0.758 -18.924 1.00 88.00 212 GLY A O 1
ATOM 1598 N N . THR A 1 213 ? 14.755 1.086 -17.929 1.00 90.00 213 THR A N 1
ATOM 1599 C CA . THR A 1 213 ? 13.544 1.414 -17.169 1.00 90.00 213 THR A CA 1
ATOM 1600 C C . THR A 1 213 ? 12.914 2.729 -17.647 1.00 90.00 213 THR A C 1
ATOM 1602 O O . THR A 1 213 ? 13.476 3.453 -18.481 1.00 90.00 213 THR A O 1
ATOM 1605 N N . SER A 1 214 ? 11.698 3.018 -17.193 1.00 89.50 214 SER A N 1
ATOM 1606 C CA . SER A 1 214 ? 10.987 4.279 -17.430 1.00 89.50 214 SER A CA 1
ATOM 1607 C C . SER A 1 214 ? 10.350 4.786 -16.146 1.00 89.50 214 SER A C 1
ATOM 1609 O O . SER A 1 214 ? 9.759 3.998 -15.411 1.00 89.50 214 SER A O 1
ATOM 1611 N N . LYS A 1 215 ? 10.441 6.102 -15.918 1.00 88.38 215 LYS A N 1
ATOM 1612 C CA . LYS A 1 215 ? 9.713 6.777 -14.841 1.00 88.38 215 LYS A CA 1
ATOM 1613 C C . LYS A 1 215 ? 8.221 6.740 -15.155 1.00 88.38 215 LYS A C 1
ATOM 1615 O O . LYS A 1 215 ? 7.860 7.062 -16.290 1.00 88.38 215 LYS A O 1
ATOM 1620 N N . GLN A 1 216 ? 7.389 6.346 -14.201 1.00 86.81 216 GLN A N 1
ATOM 1621 C CA . GLN A 1 216 ? 5.934 6.407 -14.342 1.00 86.81 216 GLN A CA 1
ATOM 1622 C C . GLN A 1 216 ? 5.314 6.917 -13.046 1.00 86.81 216 GLN A C 1
ATOM 1624 O O . GLN A 1 216 ? 5.742 6.509 -11.968 1.00 86.81 216 GLN A O 1
ATOM 1629 N N . ASP A 1 217 ? 4.297 7.762 -13.185 1.00 88.12 217 ASP A N 1
ATOM 1630 C CA . ASP A 1 217 ? 3.519 8.261 -12.057 1.00 88.12 217 ASP A CA 1
ATOM 1631 C C . ASP A 1 217 ? 2.409 7.245 -11.727 1.00 88.12 217 ASP A C 1
ATOM 1633 O O . ASP A 1 217 ? 1.791 6.664 -12.630 1.00 88.12 217 ASP A O 1
ATOM 1637 N N . THR A 1 218 ? 2.164 6.995 -10.443 1.00 90.81 218 THR A N 1
ATOM 1638 C CA . THR A 1 218 ? 1.129 6.052 -9.987 1.00 90.81 218 THR A CA 1
ATOM 1639 C C . THR A 1 218 ? -0.191 6.771 -9.758 1.00 90.81 218 THR A C 1
ATOM 1641 O O . THR A 1 218 ? -0.160 7.876 -9.241 1.00 90.81 218 THR A O 1
ATOM 1644 N N . PRO A 1 219 ? -1.369 6.174 -10.023 1.00 94.38 219 PRO A N 1
ATOM 1645 C CA . PRO A 1 219 ? -2.628 6.707 -9.491 1.00 94.38 219 PRO A CA 1
ATOM 1646 C C . PRO A 1 219 ? -2.561 6.955 -7.978 1.00 94.38 219 PRO A C 1
ATOM 1648 O O . PRO A 1 219 ? -1.716 6.363 -7.310 1.00 94.38 219 PRO A O 1
ATOM 1651 N N . ASP A 1 220 ? -3.465 7.780 -7.446 1.00 95.56 220 ASP A N 1
ATOM 1652 C CA . ASP A 1 220 ? -3.574 7.979 -5.998 1.00 95.56 220 ASP A CA 1
ATOM 1653 C C . ASP A 1 220 ? -3.811 6.641 -5.286 1.00 95.56 220 ASP A C 1
ATOM 1655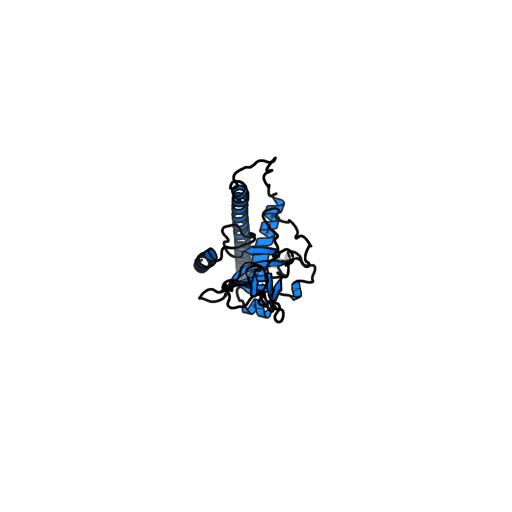 O O . ASP A 1 220 ? -4.564 5.782 -5.756 1.00 95.56 220 ASP A O 1
ATOM 1659 N N . MET A 1 221 ? -3.171 6.472 -4.136 1.00 96.50 221 MET A N 1
ATOM 1660 C CA . MET A 1 221 ? -3.180 5.249 -3.351 1.00 96.50 221 MET A CA 1
ATOM 1661 C C . MET A 1 221 ? -3.416 5.554 -1.876 1.00 96.50 221 MET A C 1
ATOM 1663 O O . MET A 1 221 ? -2.969 6.578 -1.357 1.00 96.50 221 MET A O 1
ATOM 1667 N N . LEU A 1 222 ? -4.112 4.644 -1.200 1.00 97.88 222 LEU A N 1
ATOM 1668 C CA . LEU A 1 222 ? -4.372 4.702 0.233 1.00 97.88 222 LEU A CA 1
ATOM 1669 C C . LEU A 1 222 ? -3.875 3.417 0.885 1.00 97.88 222 LEU A C 1
ATOM 1671 O O . LEU A 1 222 ? -4.395 2.333 0.599 1.00 97.88 222 LEU A O 1
ATOM 1675 N N . HIS A 1 223 ? -2.903 3.558 1.780 1.00 98.12 223 HIS A N 1
ATOM 1676 C CA . HIS A 1 223 ? -2.399 2.471 2.607 1.00 98.12 223 HIS A CA 1
ATOM 1677 C C . HIS A 1 223 ? -3.360 2.143 3.750 1.00 98.12 223 HIS A C 1
ATOM 1679 O O . HIS A 1 223 ? -3.988 3.025 4.330 1.00 98.12 223 HIS A O 1
ATOM 1685 N N . VAL A 1 224 ? -3.449 0.856 4.081 1.00 97.88 224 VAL A N 1
ATOM 1686 C CA . VAL A 1 224 ? -4.094 0.329 5.284 1.00 97.88 224 VAL A CA 1
ATOM 1687 C C . VAL A 1 224 ? -3.148 -0.678 5.933 1.00 97.88 224 VAL A C 1
ATOM 1689 O O . VAL A 1 224 ? -3.009 -1.812 5.471 1.00 97.88 224 VAL A O 1
ATOM 1692 N N . TRP A 1 225 ? -2.483 -0.272 7.008 1.00 97.12 225 TRP A N 1
ATOM 1693 C CA . TRP A 1 225 ? -1.507 -1.087 7.725 1.00 97.12 225 TRP A CA 1
ATOM 1694 C C . TRP A 1 225 ? -2.196 -2.069 8.667 1.00 97.12 225 TRP A C 1
ATOM 1696 O O . TRP A 1 225 ? -2.860 -1.679 9.623 1.00 97.12 225 TRP A O 1
ATOM 1706 N N . VAL A 1 226 ? -2.019 -3.367 8.418 1.00 95.31 226 VAL A N 1
ATOM 1707 C CA . VAL A 1 226 ? -2.637 -4.445 9.211 1.00 95.31 226 VAL A CA 1
ATOM 1708 C C . VAL A 1 226 ? -1.782 -4.876 10.410 1.00 95.31 226 VAL A C 1
ATOM 1710 O O . VAL A 1 226 ? -2.099 -5.850 11.096 1.00 95.31 226 VAL A O 1
ATOM 1713 N N . ILE A 1 227 ? -0.702 -4.135 10.657 1.00 94.38 227 ILE A N 1
ATOM 1714 C CA . ILE A 1 227 ? 0.159 -4.191 11.839 1.00 94.38 227 ILE A CA 1
ATOM 1715 C C . ILE A 1 227 ? 0.228 -2.802 12.496 1.00 94.38 227 ILE A C 1
ATOM 1717 O O . ILE A 1 227 ? -0.304 -1.823 11.973 1.00 94.38 227 ILE A O 1
ATOM 1721 N N . ASP A 1 228 ? 0.879 -2.713 13.653 1.00 92.19 228 ASP A N 1
ATOM 1722 C CA . ASP A 1 228 ? 0.907 -1.513 14.493 1.00 92.19 228 ASP A CA 1
ATOM 1723 C C . ASP A 1 228 ? 1.866 -0.440 13.952 1.00 92.19 228 ASP A C 1
ATOM 1725 O O . ASP A 1 228 ? 2.944 -0.244 14.506 1.00 92.19 228 ASP A O 1
ATOM 1729 N N . ASN A 1 229 ? 1.474 0.261 12.883 1.00 90.81 229 ASN A N 1
ATOM 1730 C CA . ASN A 1 229 ? 2.217 1.422 12.387 1.00 90.81 229 ASN A CA 1
ATOM 1731 C C . ASN A 1 229 ? 2.182 2.560 13.439 1.00 90.81 229 ASN A C 1
ATOM 1733 O O . ASN A 1 229 ? 1.081 2.996 13.802 1.00 90.81 229 ASN A O 1
ATOM 1737 N N . PRO A 1 230 ? 3.341 3.059 13.919 1.00 89.25 230 PRO A N 1
ATOM 1738 C CA . PRO A 1 230 ? 3.416 4.112 14.935 1.00 89.25 230 PRO A CA 1
ATOM 1739 C C . PRO A 1 230 ? 2.702 5.415 14.564 1.00 89.25 230 PRO A C 1
ATOM 1741 O O . PRO A 1 230 ? 2.186 6.093 15.451 1.00 89.25 230 PRO A O 1
ATOM 1744 N N . ASN A 1 231 ? 2.641 5.751 13.274 1.00 87.75 231 ASN A N 1
ATOM 1745 C CA . ASN A 1 231 ? 2.007 6.979 12.791 1.00 87.75 231 ASN A CA 1
ATOM 1746 C C . ASN A 1 231 ? 0.506 6.804 12.504 1.00 87.75 231 ASN A C 1
ATOM 1748 O O . ASN A 1 231 ? -0.215 7.778 12.295 1.00 87.75 231 ASN A O 1
ATOM 1752 N N . GLY A 1 232 ? 0.010 5.566 12.553 1.00 90.38 232 GLY A N 1
ATOM 1753 C CA . GLY A 1 232 ? -1.400 5.236 12.399 1.00 90.38 232 GLY A CA 1
ATOM 1754 C C . GLY A 1 232 ? -1.687 4.263 11.253 1.00 90.38 232 GLY A C 1
ATOM 1755 O O . GLY A 1 232 ? -0.853 4.018 10.383 1.00 90.38 232 GLY A O 1
ATOM 1756 N N . PRO A 1 233 ? -2.901 3.686 11.224 1.00 94.31 233 PRO A N 1
ATOM 1757 C CA . PRO A 1 233 ? -3.251 2.607 10.299 1.00 94.31 233 PRO A CA 1
ATOM 1758 C C . PRO A 1 233 ? -3.361 3.041 8.831 1.00 94.31 233 PRO A C 1
ATOM 1760 O O . PRO A 1 233 ? -3.420 2.180 7.963 1.00 94.31 233 PRO A O 1
ATOM 1763 N N . PHE A 1 234 ? -3.398 4.341 8.552 1.00 95.81 234 PHE A N 1
ATOM 1764 C CA . PHE A 1 234 ? -3.541 4.911 7.209 1.00 95.81 234 PHE A CA 1
ATOM 1765 C C . PHE A 1 234 ? -2.386 5.854 6.848 1.00 95.81 234 PHE A C 1
ATOM 1767 O O . PHE A 1 234 ? -2.512 6.639 5.907 1.00 95.81 234 PHE A O 1
ATOM 1774 N N . ASP A 1 235 ? -1.289 5.826 7.616 1.00 93.88 235 ASP A N 1
ATOM 1775 C CA . ASP A 1 235 ? -0.113 6.615 7.265 1.00 93.88 235 ASP A CA 1
ATOM 1776 C C . ASP A 1 235 ? 0.377 6.229 5.865 1.00 93.88 235 ASP A C 1
ATOM 1778 O O . ASP A 1 235 ? 0.285 5.065 5.457 1.00 93.88 235 ASP A O 1
ATOM 1782 N N . THR A 1 236 ? 0.869 7.213 5.115 1.00 91.19 236 THR A N 1
ATOM 1783 C CA . THR A 1 236 ? 1.350 6.996 3.751 1.00 91.19 236 THR A CA 1
ATOM 1784 C C . THR A 1 236 ? 2.554 6.071 3.708 1.00 91.19 236 THR A C 1
ATOM 1786 O O . THR A 1 236 ? 2.788 5.473 2.665 1.00 91.19 236 THR A O 1
ATOM 1789 N N . ASP A 1 237 ? 3.287 5.935 4.811 1.00 88.69 237 ASP A N 1
ATOM 1790 C CA . ASP A 1 237 ? 4.498 5.137 4.874 1.00 88.69 237 ASP A CA 1
ATOM 1791 C C . ASP A 1 237 ? 4.589 4.331 6.178 1.00 88.69 237 ASP A C 1
ATOM 1793 O O . ASP A 1 237 ? 3.882 4.574 7.161 1.00 88.69 237 ASP A O 1
ATOM 1797 N N . MET A 1 238 ? 5.479 3.345 6.195 1.00 89.75 238 MET A N 1
ATOM 1798 C CA . MET A 1 238 ? 5.915 2.688 7.423 1.00 89.75 238 MET A CA 1
ATOM 1799 C C . MET A 1 238 ? 7.425 2.564 7.391 1.00 89.75 238 MET A C 1
ATOM 1801 O O . MET A 1 238 ? 7.963 1.925 6.489 1.00 89.75 238 MET A O 1
ATOM 1805 N N . ASP A 1 239 ? 8.087 3.134 8.403 1.00 89.25 239 ASP A N 1
ATOM 1806 C CA . ASP A 1 239 ? 9.539 3.052 8.524 1.00 89.25 239 ASP A CA 1
ATOM 1807 C C . ASP A 1 239 ? 9.960 1.570 8.512 1.00 89.25 239 ASP A C 1
ATOM 1809 O O . ASP A 1 239 ? 9.585 0.809 9.417 1.00 89.25 239 ASP A O 1
ATOM 1813 N N . PRO A 1 240 ? 10.730 1.125 7.501 1.00 87.25 240 PRO A N 1
ATOM 1814 C CA . PRO A 1 240 ? 11.181 -0.257 7.419 1.00 87.25 240 PRO A CA 1
ATOM 1815 C C . PRO A 1 240 ? 11.945 -0.712 8.670 1.00 87.25 240 PRO A C 1
ATOM 1817 O O . PRO A 1 240 ? 11.928 -1.899 8.991 1.00 87.25 240 PRO A O 1
ATOM 1820 N N . ALA A 1 241 ? 12.571 0.208 9.414 1.00 89.94 241 ALA A N 1
ATOM 1821 C CA . ALA A 1 241 ? 13.269 -0.100 10.659 1.00 89.94 241 ALA A CA 1
ATOM 1822 C C . ALA A 1 241 ? 12.328 -0.548 11.795 1.00 89.94 241 ALA A C 1
ATOM 1824 O O . ALA A 1 241 ? 12.752 -1.309 12.672 1.00 89.94 241 ALA A O 1
ATOM 1825 N N . ASP A 1 242 ? 11.058 -0.136 11.768 1.00 91.25 242 ASP A N 1
ATOM 1826 C CA . ASP A 1 242 ? 10.069 -0.482 12.794 1.00 91.25 242 ASP A CA 1
ATOM 1827 C C . ASP A 1 242 ? 9.432 -1.860 12.548 1.00 91.25 242 ASP A C 1
ATOM 1829 O O . ASP A 1 242 ? 9.083 -2.583 13.494 1.00 91.25 242 ASP A O 1
ATOM 1833 N N . VAL A 1 243 ? 9.324 -2.273 11.279 1.00 92.94 243 VAL A N 1
ATOM 1834 C CA . VAL A 1 243 ? 8.615 -3.494 10.858 1.00 92.94 243 VAL A CA 1
ATOM 1835 C C . VAL A 1 243 ? 9.114 -4.763 11.568 1.00 92.94 243 VAL A C 1
ATOM 1837 O O . VAL A 1 243 ? 8.271 -5.506 12.089 1.00 92.94 243 VAL A O 1
ATOM 1840 N N . PRO A 1 244 ? 10.431 -5.046 11.681 1.00 93.25 244 PRO A N 1
ATOM 1841 C CA . PRO A 1 244 ? 10.907 -6.263 12.336 1.00 93.25 244 PRO A CA 1
ATOM 1842 C C . PRO A 1 244 ? 10.464 -6.359 13.801 1.00 93.25 244 PRO A C 1
ATOM 1844 O O . PRO A 1 244 ? 10.077 -7.435 14.268 1.00 93.25 244 PRO A O 1
ATOM 1847 N N . ALA A 1 245 ? 10.503 -5.239 14.530 1.00 91.69 245 ALA A N 1
ATOM 1848 C CA . ALA A 1 245 ? 10.123 -5.188 15.936 1.00 91.69 245 ALA A CA 1
ATOM 1849 C C . ALA A 1 245 ? 8.610 -5.374 16.113 1.00 91.69 245 ALA A C 1
ATOM 1851 O O . ALA A 1 245 ? 8.185 -6.167 16.961 1.00 91.69 245 ALA A O 1
ATOM 1852 N N . ILE A 1 246 ? 7.806 -4.706 15.279 1.00 91.44 246 ILE A N 1
ATOM 1853 C CA . ILE A 1 246 ? 6.343 -4.826 15.280 1.00 91.44 246 ILE A CA 1
ATOM 1854 C C . ILE A 1 246 ? 5.931 -6.272 14.984 1.00 91.44 246 ILE A C 1
ATOM 1856 O O . ILE A 1 246 ? 5.227 -6.894 15.780 1.00 91.44 246 ILE A O 1
ATOM 1860 N N . VAL A 1 247 ? 6.444 -6.856 13.898 1.00 91.25 247 VAL A N 1
ATOM 1861 C CA . VAL A 1 247 ? 6.126 -8.235 13.494 1.00 91.25 247 VAL A CA 1
ATOM 1862 C C . VAL A 1 247 ? 6.546 -9.247 14.567 1.00 91.25 247 VAL A C 1
ATOM 1864 O O . VAL A 1 247 ? 5.803 -10.187 14.866 1.00 91.25 247 VAL A O 1
ATOM 1867 N N . ALA A 1 248 ? 7.708 -9.057 15.200 1.00 87.75 248 ALA A N 1
ATOM 1868 C CA . ALA A 1 248 ? 8.158 -9.922 16.290 1.00 87.75 248 ALA A CA 1
ATOM 1869 C C . ALA A 1 248 ? 7.251 -9.847 17.532 1.00 87.75 248 ALA A C 1
ATOM 1871 O O . ALA A 1 248 ? 7.114 -10.846 18.243 1.00 87.75 248 ALA A O 1
ATOM 1872 N N . ASN A 1 249 ? 6.637 -8.691 17.802 1.00 84.50 249 ASN A N 1
ATOM 1873 C CA . ASN A 1 249 ? 5.675 -8.509 18.890 1.00 84.50 249 ASN A CA 1
ATOM 1874 C C . ASN A 1 24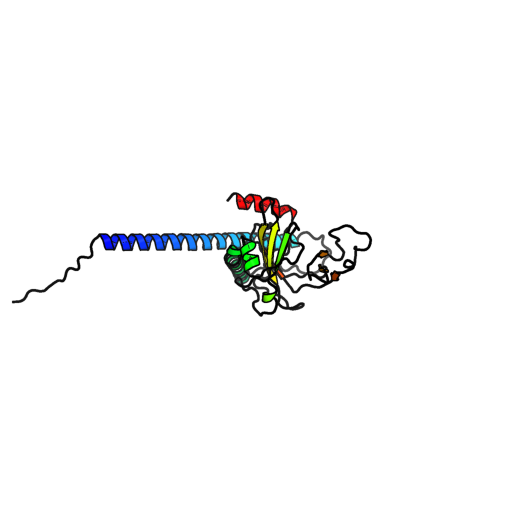9 ? 4.321 -9.152 18.572 1.00 84.50 249 ASN A C 1
ATOM 1876 O O . ASN A 1 249 ? 3.784 -9.861 19.420 1.00 84.50 249 ASN A O 1
ATOM 1880 N N . SER A 1 250 ? 3.806 -8.981 17.353 1.00 75.81 250 SER A N 1
ATOM 1881 C CA . SER A 1 250 ? 2.518 -9.554 16.939 1.00 75.81 250 SER A CA 1
ATOM 1882 C C . SER A 1 250 ? 2.515 -11.085 16.915 1.00 75.81 250 SER A C 1
ATOM 1884 O O . SER A 1 250 ? 1.475 -11.690 17.131 1.00 75.81 250 SER A O 1
ATOM 1886 N N . ALA A 1 251 ? 3.668 -11.730 16.699 1.00 63.22 251 ALA A N 1
ATOM 1887 C CA . ALA A 1 251 ? 3.792 -13.191 16.724 1.00 63.22 251 ALA A CA 1
ATOM 1888 C C . ALA A 1 251 ? 3.823 -13.808 18.140 1.00 63.22 251 ALA A C 1
ATOM 1890 O O . ALA A 1 251 ? 3.866 -15.034 18.267 1.00 63.22 251 ALA A O 1
ATOM 1891 N N . ARG A 1 252 ? 3.887 -12.984 19.196 1.00 54.88 252 ARG A N 1
ATOM 1892 C CA . ARG A 1 252 ? 3.914 -13.430 20.602 1.00 54.88 252 ARG A CA 1
ATOM 1893 C C . ARG A 1 252 ? 2.540 -13.419 21.281 1.00 54.88 252 ARG A C 1
ATOM 1895 O O . ARG A 1 252 ? 2.430 -13.996 22.361 1.00 54.88 252 ARG A O 1
ATOM 1902 N N . ASN A 1 253 ? 1.549 -12.784 20.660 1.00 39.03 253 ASN A N 1
ATOM 1903 C CA . ASN A 1 253 ? 0.168 -12.680 21.137 1.00 39.03 253 ASN A CA 1
ATOM 1904 C C . ASN A 1 253 ? -0.747 -13.619 20.346 1.00 39.03 253 ASN A C 1
ATOM 1906 O O . ASN A 1 253 ? -1.745 -14.077 20.942 1.00 39.03 253 ASN A O 1
#

=== Feature glossary ===
Feature key, reading from the visual/contextual features back to the raw sequence:

Rendered structure images. Six rendered views show the 3D structure from the faces of a cube — i.e. along ±x, ±y, ±z. Rendering representation is drawn randomly per protein from cartoon (secondary-structure ribbons), sticks (backbone bonds), or molecular surface; coloring is either N→C rainbow (blue at the N-terminus through red at the C-terminus) or one color per chain.

Contact-map, Ramachandran, and PAE plots. The contact map is a binary N×N matrix image: pixel (i, j) is dark where Cα_i and Cα_j are within 8 Å and |i−j|>4. Because the |i−j|>4 filter removes local helical contacts, off-diagonal stripes parallel to the main diagonal indicate parallel β-sheets; stripes perpendicular to it indicate antiparallel β-sheets. The Ramachandran plot scatters every residue's (φ, ψ) pair against the sterically allowed regions. The PAE heatmap renders the predicted-aligned-error matrix.

InterPro / GO / CATH / organism. Database cross-references. InterPro integrates a dozen domain/family signature databases into unified entries with residue-range hits. GO terms attach function/process/location labels with evidence codes. CATH codes position the fold in a four-level structural taxonomy. Organism is the NCBI-taxonomy species name.

Nearest PDB structures. The Foldseek neighbor list gives the closest experimentally determined structures in the PDB, ranked by structural alignment. TM-score near 1 means near-identical fold; near 0.3 means only rough topology match. This is how one finds what a novel AlphaFold prediction most resembles in the solved-structure universe.

Predicted aligned error. PAE(i, j) answers: if I align the predicted and true structures on residue i, how far off (in Å) do I expect residue j to be? A block-diagonal PAE matrix with low values on the blocks and high values off-diagonal is the signature of a multi-domain protein with confidently predicted domains but uncertain inter-domain orientation.

Solvent-accessible surface area. Accessible surface area quantifies burial. A residue with SASA near zero is packed into the hydrophobic core; one with SASA >100 Å² sits on the surface. Computed here via the Shrake–Rupley numerical algorithm with a 1.4 Å probe.

B-factor. B-factor (Debye–Waller factor) reflects atomic displacement in the crystal lattice. It is an experimental observable (units Å²), not a prediction; low values mean the atom is pinned down, high values mean it moves or is heterogeneous across the crystal.

pLDDT. For AlphaFold models, the B-factor field carries pLDDT — the model's own estimate of local accuracy on a 0–100 scale. Regions with pLDDT<50 should be treated as essentially unmodeled; they often correspond to intrinsically disordered segments.

Backbone torsions (φ/ψ). φ (phi) and ψ (psi) are the two rotatable backbone dihedrals per residue: φ is the C(i-1)–N–Cα–C torsion, ψ is the N–Cα–C–N(i+1) torsion, both in degrees on (−180°, 180°]. α-helical residues cluster near (−60°, −45°); β-strand residues near (−120°, +130°). A Ramachandran plot is simply a scatter of (φ, ψ) for every residue.

Radius of gyration, Cα contacts, bounding box. Radius of gyration (Rg) is the root-mean-square distance of Cα atoms from their centroid — a single number for overall size and compactness. A globular domain of N residues has Rg ≈ 2.2·N^0.38 Å; an extended or disordered chain has a much larger Rg. The Cα contact count is the number of residue pairs whose Cα atoms are within 8 Å and are more than four positions apart in sequence — a standard proxy for tertiary packing density. The bounding box is the smallest axis-aligned box enclosing all Cα atoms.

Secondary structure (3-state, P-SEA). Three-state secondary structure (P-SEA) collapses the eight DSSP classes into helix (a), strand (b), and coil (c). P-SEA assigns these from Cα geometry alone — distances and angles — without requiring backbone oxygens, so it works on any Cα trace.

Secondary structure (8-state, DSSP). DSSP 8-state secondary structure assigns each residue one of H (α-helix), G (3₁₀-helix), I (π-helix), E (extended β-strand), B (isolated β-bridge), T (hydrogen-bonded turn), S (bend), or '-' (coil). The assignment is computed from backbone hydrogen-bond geometry via the Kabsch–Sander algorithm.

Foldseek 3Di. A 3Di character summarizes, for each residue, the relative orientation of the Cα frame of its nearest spatial neighbor. Because it encodes fold topology rather than chemistry, 3Di alignments detect remote structural similarity that sequence alignment misses.

mmCIF coordinates. The mmCIF block holds the 3D Cartesian coordinates of each backbone atom (N, Cα, C, O) in ångströms. mmCIF is the PDB's canonical archive format — a tagged-loop text representation of the atomic model.

Sequence. Sequence gives the chain of amino acids in standard one-letter code (A=alanine, C=cysteine, …, Y=tyrosine), read N→C. It is the only feature that is directly encoded by the gene; all structural features are derived from the folded form of this sequence.